Protein AF-A0A1I6JB39-F1 (afdb_monomer_lite)

Sequence (191 aa):
MTMNEQLARARSVVANLPPLAGRPRVSYDDLVAVLCEPSAMFGAPSAVRATARPDRPSLDGDWLAEILNQIVAFRGIPCTTMMETVQMAAEMVRRRGLAICDGPAVDVWVLDEGTDDVQMRYILRLDAPHHVAADLDDALTWWLCELEMCRPGFTFSFSGAWTEEDLRRLRERAEELGQTTRGDTHADLPS

Radius of gyration: 20.53 Å; chains: 1; bounding box: 38×41×77 Å

Structure (mmCIF, N/CA/C/O backbone):
data_AF-A0A1I6JB39-F1
#
_entry.id   AF-A0A1I6JB39-F1
#
loop_
_atom_site.group_PDB
_atom_site.id
_atom_site.type_symbol
_atom_site.label_atom_id
_atom_site.label_alt_id
_atom_site.label_comp_id
_atom_site.label_asym_id
_atom_site.label_entity_id
_atom_site.label_seq_id
_atom_site.pdbx_PDB_ins_code
_atom_site.Cartn_x
_atom_site.Cartn_y
_atom_site.Cartn_z
_atom_site.occupancy
_atom_site.B_iso_or_equiv
_atom_site.auth_seq_id
_atom_site.auth_comp_id
_atom_site.auth_asym_id
_atom_site.auth_atom_id
_atom_site.pdbx_PDB_model_num
ATOM 1 N N . MET A 1 1 ? 8.374 -11.730 16.370 1.00 57.97 1 MET A N 1
ATOM 2 C CA . MET A 1 1 ? 7.688 -12.442 15.273 1.00 57.97 1 MET A CA 1
ATOM 3 C C . MET A 1 1 ? 8.683 -12.566 14.132 1.00 57.97 1 MET A C 1
ATOM 5 O O . MET A 1 1 ? 9.410 -11.610 13.887 1.00 57.97 1 MET A O 1
ATOM 9 N N . THR A 1 2 ? 8.827 -13.738 13.523 1.00 74.75 2 THR A N 1
ATOM 10 C CA . THR A 1 2 ? 9.743 -13.904 12.380 1.00 74.75 2 THR A CA 1
ATOM 11 C C . THR A 1 2 ? 9.088 -13.366 11.101 1.00 74.75 2 THR A C 1
ATOM 13 O O . THR A 1 2 ? 7.868 -13.414 10.974 1.00 74.75 2 THR A O 1
ATOM 16 N N . MET A 1 3 ? 9.874 -12.880 10.131 1.00 71.44 3 MET A N 1
ATOM 17 C CA . MET A 1 3 ? 9.368 -12.359 8.841 1.00 71.44 3 MET A CA 1
ATOM 18 C C . MET A 1 3 ? 8.410 -13.347 8.138 1.00 71.44 3 MET A C 1
ATOM 20 O O . MET A 1 3 ? 7.387 -12.968 7.576 1.00 71.44 3 MET A O 1
ATOM 24 N N . ASN A 1 4 ? 8.680 -14.652 8.255 1.00 80.44 4 ASN A N 1
ATOM 25 C CA . ASN A 1 4 ? 7.826 -15.699 7.687 1.00 80.44 4 ASN A CA 1
ATOM 26 C C . ASN A 1 4 ? 6.450 -15.810 8.369 1.00 80.44 4 ASN A C 1
ATOM 28 O O . ASN A 1 4 ? 5.468 -16.134 7.702 1.00 80.44 4 ASN A O 1
ATOM 32 N N . GLU A 1 5 ? 6.357 -15.546 9.675 1.00 84.75 5 GLU A N 1
ATOM 33 C CA . GLU A 1 5 ? 5.081 -15.549 10.405 1.00 84.75 5 GLU A CA 1
ATOM 34 C C . GLU A 1 5 ? 4.206 -14.363 9.990 1.00 84.75 5 GLU A C 1
ATOM 36 O O . GLU A 1 5 ? 2.997 -14.518 9.811 1.00 84.75 5 GLU A O 1
ATOM 41 N N . GLN A 1 6 ? 4.819 -13.197 9.780 1.00 84.62 6 GLN A N 1
ATOM 42 C CA . GLN A 1 6 ? 4.116 -11.982 9.381 1.00 84.62 6 GLN A CA 1
ATOM 43 C C . GLN A 1 6 ? 3.536 -12.103 7.968 1.00 84.62 6 GLN A C 1
ATOM 45 O O . GLN A 1 6 ? 2.348 -11.847 7.766 1.00 84.62 6 GLN A O 1
ATOM 50 N N . LEU A 1 7 ? 4.324 -12.609 7.013 1.00 86.88 7 LEU A N 1
ATOM 51 C CA . LEU A 1 7 ? 3.849 -12.868 5.654 1.00 86.88 7 LEU A CA 1
ATOM 52 C C . LEU A 1 7 ? 2.740 -13.930 5.621 1.00 86.88 7 LEU A C 1
ATOM 54 O O . LEU A 1 7 ? 1.755 -13.783 4.893 1.00 86.88 7 LEU A O 1
ATOM 58 N N . ALA A 1 8 ? 2.869 -15.003 6.408 1.00 88.69 8 ALA A N 1
ATOM 59 C CA . ALA A 1 8 ? 1.831 -16.028 6.511 1.00 88.69 8 ALA A CA 1
ATOM 60 C C . ALA A 1 8 ? 0.520 -15.451 7.067 1.00 88.69 8 ALA A C 1
ATOM 62 O O . ALA A 1 8 ? -0.556 -15.735 6.531 1.00 88.69 8 ALA A O 1
ATOM 63 N N . ARG A 1 9 ? 0.607 -14.591 8.090 1.00 88.06 9 ARG A N 1
ATOM 64 C CA . ARG A 1 9 ? -0.544 -13.870 8.642 1.00 88.06 9 ARG A CA 1
ATOM 65 C C . ARG A 1 9 ? -1.189 -12.971 7.591 1.00 88.06 9 ARG A C 1
ATOM 67 O O . ARG A 1 9 ? -2.388 -13.096 7.363 1.00 88.06 9 ARG A O 1
ATOM 74 N N . ALA A 1 10 ? -0.410 -12.133 6.909 1.00 88.12 10 ALA A N 1
ATOM 75 C CA . ALA A 1 10 ? -0.917 -11.229 5.878 1.00 88.12 10 ALA A CA 1
ATOM 76 C C . ALA A 1 10 ? -1.625 -11.989 4.744 1.00 88.12 10 ALA A C 1
ATOM 78 O O . ALA A 1 10 ? -2.733 -11.631 4.348 1.00 88.12 10 ALA A O 1
ATOM 79 N N . ARG A 1 11 ? -1.046 -13.101 4.271 1.00 90.81 11 ARG A N 1
ATOM 80 C CA . ARG A 1 11 ? -1.680 -13.967 3.261 1.00 90.81 11 ARG A CA 1
ATOM 81 C C . ARG A 1 11 ? -2.991 -14.576 3.749 1.00 90.81 11 ARG A C 1
ATOM 83 O O . ARG A 1 11 ? -3.948 -14.628 2.982 1.00 90.81 11 ARG A O 1
ATOM 90 N N . SER A 1 12 ? -3.042 -15.015 5.007 1.00 89.75 12 SER A N 1
ATOM 91 C CA . SER A 1 12 ? -4.272 -15.526 5.620 1.00 89.75 12 SER A CA 1
ATOM 92 C C . SER A 1 12 ? -5.361 -14.452 5.665 1.00 89.75 12 SER A C 1
ATOM 94 O O . SER A 1 12 ? -6.497 -14.719 5.283 1.00 89.75 12 SER A O 1
ATOM 96 N N . VAL A 1 13 ? -5.015 -13.221 6.055 1.00 86.56 13 VAL A N 1
ATOM 97 C CA . VAL A 1 13 ? -5.947 -12.083 6.037 1.00 86.56 13 VAL A CA 1
ATOM 98 C C . VAL A 1 13 ? -6.482 -11.867 4.625 1.00 86.56 13 VAL A C 1
ATOM 100 O O . VAL A 1 13 ? -7.692 -11.922 4.428 1.00 86.56 13 VAL A O 1
ATOM 103 N N . VAL A 1 14 ? -5.595 -11.703 3.637 1.00 85.81 14 VAL A N 1
ATOM 104 C CA . VAL A 1 14 ? -5.976 -11.422 2.242 1.00 85.81 14 VAL A CA 1
ATOM 105 C C . VAL A 1 14 ? -6.872 -12.513 1.658 1.00 85.81 14 VAL A C 1
ATOM 107 O O . VAL A 1 14 ? -7.859 -12.196 1.000 1.00 85.81 14 VAL A O 1
ATOM 110 N N . ALA A 1 15 ? -6.584 -13.787 1.936 1.00 86.00 15 ALA A N 1
ATOM 111 C CA . ALA A 1 15 ? -7.394 -14.911 1.467 1.00 86.00 15 ALA A CA 1
ATOM 112 C C . ALA A 1 15 ? -8.832 -14.909 2.020 1.00 86.00 15 ALA A C 1
ATOM 114 O O . ALA A 1 15 ? -9.723 -15.484 1.399 1.00 86.00 15 ALA A O 1
ATOM 115 N N . ASN A 1 16 ? -9.058 -14.267 3.170 1.00 83.81 16 ASN A N 1
ATOM 116 C CA . ASN A 1 16 ? -10.364 -14.171 3.821 1.00 83.81 16 ASN A CA 1
ATOM 117 C C . ASN A 1 16 ? -11.089 -12.844 3.545 1.00 83.81 16 ASN A C 1
ATOM 119 O O . ASN A 1 16 ? -12.209 -12.650 4.027 1.00 83.81 16 ASN A O 1
ATOM 123 N N . LEU A 1 17 ? -10.481 -11.919 2.795 1.00 82.38 17 LEU A N 1
ATOM 124 C CA . LEU A 1 17 ? -11.134 -10.658 2.470 1.00 82.38 17 LEU A CA 1
ATOM 125 C C . LEU A 1 17 ? -12.251 -10.880 1.438 1.00 82.38 17 LEU A C 1
ATOM 127 O O . LEU A 1 17 ? -12.038 -11.561 0.431 1.00 82.38 17 LEU A O 1
ATOM 131 N N . PRO A 1 18 ? -13.441 -10.286 1.638 1.00 76.12 18 PRO A N 1
ATOM 132 C CA . PRO A 1 18 ? -14.470 -10.292 0.615 1.00 76.12 18 PRO A CA 1
ATOM 133 C C . PRO A 1 18 ? -13.974 -9.564 -0.649 1.00 76.12 18 PRO A C 1
ATOM 135 O O . PRO A 1 18 ? -13.135 -8.658 -0.558 1.00 76.12 18 PRO A O 1
ATOM 138 N N . PRO A 1 19 ? -14.530 -9.896 -1.831 1.00 71.81 19 PRO A N 1
ATOM 139 C CA . PRO A 1 19 ? -14.439 -9.015 -2.990 1.00 71.81 19 PRO A CA 1
ATOM 140 C C . PRO A 1 19 ? -14.928 -7.612 -2.601 1.00 71.81 19 PRO A C 1
ATOM 142 O O . PRO A 1 19 ? -15.764 -7.501 -1.705 1.00 71.81 19 PRO A O 1
ATOM 145 N N . LEU A 1 20 ? -14.476 -6.567 -3.306 1.00 67.62 20 LEU A N 1
ATOM 146 C CA . LEU A 1 20 ? -14.728 -5.130 -3.042 1.00 67.62 20 LEU A CA 1
ATOM 147 C C . LEU A 1 20 ? -16.202 -4.710 -2.777 1.00 67.62 20 LEU A C 1
ATOM 149 O O . LEU A 1 20 ? -16.466 -3.553 -2.482 1.00 67.62 20 LEU A O 1
ATOM 153 N N . ALA A 1 21 ? -17.174 -5.619 -2.882 1.00 53.44 21 ALA A N 1
ATOM 154 C CA . ALA A 1 21 ? -18.594 -5.409 -2.617 1.00 53.44 21 ALA A CA 1
ATOM 155 C C . ALA A 1 21 ? -19.024 -5.586 -1.139 1.00 53.44 21 ALA A C 1
ATOM 157 O O . ALA A 1 21 ? -20.205 -5.411 -0.837 1.00 53.44 21 ALA A O 1
ATOM 158 N N . GLY A 1 22 ? -18.128 -5.943 -0.210 1.00 58.62 22 GLY A N 1
ATOM 159 C CA . GLY A 1 22 ? -18.466 -6.109 1.211 1.00 58.62 22 GLY A CA 1
ATOM 160 C C . GLY A 1 22 ? -17.481 -5.414 2.143 1.00 58.62 22 GLY A C 1
ATOM 161 O O . GLY A 1 22 ? -16.282 -5.472 1.901 1.00 58.62 22 GLY A O 1
ATOM 162 N N . ARG A 1 23 ? -17.979 -4.812 3.237 1.00 63.06 23 ARG A N 1
ATOM 163 C CA . ARG A 1 23 ? -17.123 -4.226 4.282 1.00 63.06 23 ARG A CA 1
ATOM 164 C C . ARG A 1 23 ? -16.307 -5.338 4.942 1.00 63.06 23 ARG A C 1
ATOM 166 O O . ARG A 1 23 ? -16.901 -6.176 5.634 1.00 63.06 23 ARG A O 1
ATOM 173 N N . PRO A 1 24 ? -14.985 -5.396 4.742 1.00 64.94 24 PRO A N 1
ATOM 174 C CA . PRO A 1 24 ? -14.183 -6.459 5.306 1.00 64.94 24 PRO A CA 1
ATOM 175 C C . PRO A 1 24 ? -14.163 -6.287 6.831 1.00 64.94 24 PRO A C 1
ATOM 177 O O . PRO A 1 24 ? -13.972 -5.186 7.341 1.00 64.94 24 PRO A O 1
ATOM 180 N N . ARG A 1 25 ? -14.393 -7.363 7.593 1.00 78.06 25 ARG A N 1
ATOM 181 C CA . ARG A 1 25 ? -14.200 -7.334 9.051 1.00 78.06 25 ARG A CA 1
ATOM 182 C C . ARG A 1 25 ? -12.717 -7.523 9.328 1.00 78.06 25 ARG A C 1
ATOM 184 O O . ARG A 1 25 ? -12.251 -8.650 9.428 1.00 78.06 25 ARG A O 1
ATOM 191 N N . VAL A 1 26 ? -11.996 -6.413 9.391 1.00 84.19 26 VAL A N 1
ATOM 192 C CA . VAL A 1 26 ? -10.537 -6.393 9.527 1.00 84.19 26 VAL A CA 1
ATOM 193 C C . VAL A 1 26 ? -10.201 -5.904 10.919 1.00 84.19 26 VAL A C 1
ATOM 195 O O . VAL A 1 26 ? -10.636 -4.816 11.308 1.00 84.19 26 VAL A O 1
ATOM 198 N N . SER A 1 27 ? -9.469 -6.717 11.677 1.00 88.69 27 SER A N 1
ATOM 199 C CA . SER A 1 27 ? -8.928 -6.260 12.950 1.00 88.69 27 SER A CA 1
ATOM 200 C C . SER A 1 27 ? -7.751 -5.317 12.721 1.00 88.69 27 SER A C 1
ATOM 202 O O . SER A 1 27 ? -7.177 -5.235 11.635 1.00 88.69 27 SER A O 1
ATOM 204 N N . TYR A 1 28 ? -7.386 -4.596 13.767 1.00 88.00 28 TYR A N 1
ATOM 205 C CA . TYR A 1 28 ? -6.264 -3.677 13.733 1.00 88.00 28 TYR A CA 1
ATOM 206 C C . TYR A 1 28 ? -4.955 -4.361 13.306 1.00 88.00 28 TYR A C 1
ATOM 208 O O . TYR A 1 28 ? -4.292 -3.943 12.356 1.00 88.00 28 TYR A O 1
ATOM 216 N N . ASP A 1 29 ? -4.642 -5.484 13.944 1.00 89.06 29 ASP A N 1
ATOM 217 C CA . ASP A 1 29 ? -3.449 -6.258 13.635 1.00 89.06 29 ASP A CA 1
ATOM 218 C C . ASP A 1 29 ? -3.445 -6.825 12.208 1.00 89.06 29 ASP A C 1
ATOM 220 O O . ASP A 1 29 ? -2.380 -7.032 11.627 1.00 89.06 29 ASP A O 1
ATOM 224 N N . ASP A 1 30 ? -4.622 -7.118 11.646 1.00 91.62 30 ASP A N 1
ATOM 225 C CA . ASP A 1 30 ? -4.734 -7.625 10.277 1.00 91.62 30 ASP A CA 1
ATOM 226 C C . ASP A 1 30 ? -4.334 -6.546 9.268 1.00 91.62 30 ASP A C 1
ATOM 228 O O . ASP A 1 30 ? -3.638 -6.836 8.293 1.00 91.62 30 ASP A O 1
ATOM 232 N N . LEU A 1 31 ? -4.725 -5.292 9.523 1.00 93.88 31 LEU A N 1
ATOM 233 C CA . LEU A 1 31 ? -4.305 -4.149 8.716 1.00 93.88 31 LEU A CA 1
ATOM 234 C C . LEU A 1 31 ? -2.791 -3.933 8.811 1.00 93.88 31 LEU A C 1
ATOM 236 O O . LEU A 1 31 ? -2.136 -3.819 7.777 1.00 93.88 31 LEU A O 1
ATOM 240 N N . VAL A 1 32 ? -2.225 -3.944 10.023 1.00 94.56 32 VAL A N 1
ATOM 241 C CA . VAL A 1 32 ? -0.771 -3.816 10.235 1.00 94.56 32 VAL A CA 1
ATOM 242 C C . VAL A 1 32 ? -0.015 -4.927 9.507 1.00 94.56 32 VAL A C 1
ATOM 244 O O . VAL A 1 32 ? 0.939 -4.649 8.782 1.00 94.56 32 VAL A O 1
ATOM 247 N N . ALA A 1 33 ? -0.466 -6.180 9.626 1.00 93.31 33 ALA A N 1
ATOM 248 C CA . ALA A 1 33 ? 0.169 -7.313 8.959 1.00 93.31 33 ALA A CA 1
ATOM 249 C C . ALA A 1 33 ? 0.214 -7.132 7.435 1.00 93.31 33 ALA A C 1
ATOM 251 O O . ALA A 1 33 ? 1.262 -7.339 6.827 1.00 93.31 33 ALA A O 1
ATOM 252 N N . VAL A 1 34 ? -0.893 -6.707 6.820 1.00 94.25 34 VAL A N 1
ATOM 253 C CA . VAL A 1 34 ? -0.965 -6.465 5.369 1.00 94.25 34 VAL A CA 1
ATOM 254 C C . VAL A 1 34 ? -0.085 -5.292 4.937 1.00 94.25 34 VAL A C 1
ATOM 256 O O . VAL A 1 34 ? 0.574 -5.379 3.904 1.00 94.25 34 VAL A O 1
ATOM 259 N N . LEU A 1 35 ? -0.051 -4.203 5.707 1.00 94.50 35 LEU A N 1
ATOM 260 C CA . LEU A 1 35 ? 0.744 -3.019 5.371 1.00 94.50 35 LEU A CA 1
ATOM 261 C C . LEU A 1 35 ? 2.252 -3.251 5.532 1.00 94.50 35 LEU A C 1
ATOM 263 O O . LEU A 1 35 ? 3.037 -2.684 4.772 1.00 94.50 35 LEU A O 1
ATOM 267 N N . CYS A 1 36 ? 2.671 -4.089 6.477 1.00 93.31 36 CYS A N 1
ATOM 268 C CA . CYS A 1 36 ? 4.068 -4.499 6.595 1.00 93.31 36 CYS A CA 1
ATOM 269 C C . CYS A 1 36 ? 4.485 -5.515 5.522 1.00 93.31 36 CYS A C 1
ATOM 271 O O . CYS A 1 36 ? 5.645 -5.528 5.123 1.00 93.31 36 CYS A O 1
ATOM 273 N N . GLU A 1 37 ? 3.552 -6.339 5.035 1.00 93.69 37 GLU A N 1
ATOM 274 C CA . GLU A 1 37 ? 3.806 -7.396 4.048 1.00 93.69 37 GLU A CA 1
ATOM 275 C C . GLU A 1 37 ? 2.962 -7.192 2.778 1.00 93.69 37 GLU A C 1
ATOM 277 O O . GLU A 1 37 ? 2.091 -8.010 2.450 1.00 93.69 37 GLU A O 1
ATOM 282 N N . PRO A 1 38 ? 3.216 -6.115 2.008 1.00 93.94 38 PRO A N 1
ATOM 283 C CA . PRO A 1 38 ? 2.390 -5.738 0.860 1.00 93.94 38 PRO A CA 1
ATOM 284 C C . PRO A 1 38 ? 2.336 -6.827 -0.219 1.00 93.94 38 PRO A C 1
ATOM 286 O O . PRO A 1 38 ? 1.343 -6.935 -0.938 1.00 93.94 38 PRO A O 1
ATOM 289 N N . SER A 1 39 ? 3.352 -7.691 -0.317 1.00 94.75 39 SER A N 1
ATOM 290 C CA . SER A 1 39 ? 3.364 -8.794 -1.289 1.00 94.75 39 SER A CA 1
ATOM 291 C C . SER A 1 39 ? 2.187 -9.767 -1.126 1.00 94.75 39 SER A C 1
ATOM 293 O O . SER A 1 39 ? 1.767 -10.406 -2.092 1.00 94.75 39 SER A O 1
ATOM 295 N N . ALA A 1 40 ? 1.601 -9.860 0.074 1.00 94.19 40 ALA A N 1
ATOM 296 C CA . ALA A 1 40 ? 0.408 -10.665 0.308 1.00 94.19 40 ALA A CA 1
ATOM 297 C C . ALA A 1 40 ? -0.815 -10.144 -0.465 1.00 94.19 40 ALA A C 1
ATOM 299 O O . ALA A 1 40 ? -1.632 -10.945 -0.912 1.00 94.19 40 ALA A O 1
ATOM 300 N N . MET A 1 41 ? -0.931 -8.823 -0.634 1.00 94.75 41 MET A N 1
ATOM 301 C CA . MET A 1 41 ? -2.068 -8.163 -1.284 1.00 94.75 41 MET A CA 1
ATOM 302 C C . MET A 1 41 ? -1.786 -7.831 -2.758 1.00 94.75 41 MET A C 1
ATOM 304 O O . MET A 1 41 ? -2.644 -8.025 -3.624 1.00 94.75 41 MET A O 1
ATOM 308 N N . PHE A 1 42 ? -0.581 -7.336 -3.045 1.00 95.81 42 PHE A N 1
ATOM 309 C CA . PHE A 1 42 ? -0.186 -6.821 -4.359 1.00 95.81 42 PHE A CA 1
ATOM 310 C C . PHE A 1 42 ? 0.502 -7.871 -5.246 1.00 95.81 42 PHE A C 1
ATOM 312 O O . PHE A 1 42 ? 0.723 -7.621 -6.427 1.00 95.81 42 PHE A O 1
ATOM 319 N N . GLY A 1 43 ? 0.789 -9.060 -4.709 1.00 94.75 43 GLY A N 1
ATOM 320 C CA . GLY A 1 43 ? 1.440 -10.149 -5.432 1.00 94.75 43 GLY A CA 1
ATOM 321 C C . GLY A 1 43 ? 2.956 -10.190 -5.239 1.00 94.75 43 GLY A C 1
ATOM 322 O O . GLY A 1 43 ? 3.536 -9.444 -4.450 1.00 94.75 43 GLY A O 1
ATOM 323 N N . ALA A 1 44 ? 3.602 -11.124 -5.941 1.00 93.94 44 ALA A N 1
ATOM 324 C CA . ALA A 1 44 ? 5.043 -11.317 -5.836 1.00 93.94 44 ALA A CA 1
ATOM 325 C C . ALA A 1 44 ? 5.809 -10.068 -6.322 1.00 93.94 44 ALA A C 1
ATOM 327 O O . ALA A 1 44 ? 5.428 -9.498 -7.349 1.00 93.94 44 ALA A O 1
ATOM 328 N N . PRO A 1 45 ? 6.889 -9.664 -5.628 1.00 93.19 45 PRO A N 1
ATOM 329 C CA . PRO A 1 45 ? 7.765 -8.606 -6.111 1.00 93.19 45 PRO A CA 1
ATOM 330 C C . PRO A 1 45 ? 8.396 -8.954 -7.461 1.00 93.19 45 PRO A C 1
ATOM 332 O O . PRO A 1 45 ? 8.640 -10.126 -7.764 1.00 93.19 45 PRO A O 1
ATOM 335 N N . SER A 1 46 ? 8.686 -7.933 -8.263 1.00 92.31 46 SER A N 1
ATOM 336 C CA . SER A 1 46 ? 9.465 -8.095 -9.487 1.00 92.31 46 SER A CA 1
ATOM 337 C C . SER A 1 46 ? 10.962 -8.230 -9.188 1.00 92.31 46 SER A C 1
ATOM 339 O O . SER A 1 46 ? 11.408 -8.078 -8.056 1.00 92.31 46 SER A O 1
ATOM 341 N N . ALA A 1 47 ? 11.771 -8.503 -10.215 1.00 87.62 47 ALA A N 1
ATOM 342 C CA . ALA A 1 47 ? 13.228 -8.542 -10.069 1.00 87.62 47 ALA A CA 1
ATOM 343 C C . ALA A 1 47 ? 13.865 -7.146 -9.912 1.00 87.62 47 ALA A C 1
ATOM 345 O O . ALA A 1 47 ? 15.058 -7.044 -9.614 1.00 87.62 47 ALA A O 1
ATOM 346 N N . VAL A 1 48 ? 13.104 -6.071 -10.143 1.00 82.88 48 VAL A N 1
ATOM 347 C CA . VAL A 1 48 ? 13.598 -4.699 -10.019 1.00 82.88 48 VAL A CA 1
ATOM 348 C C . VAL A 1 48 ? 13.678 -4.339 -8.544 1.00 82.88 48 VAL A C 1
ATOM 350 O O . VAL A 1 48 ? 12.675 -4.312 -7.832 1.00 82.88 48 VAL A O 1
ATOM 353 N N . ARG A 1 49 ? 14.895 -4.055 -8.076 1.00 81.50 49 ARG A N 1
ATOM 354 C CA . ARG A 1 49 ? 15.131 -3.647 -6.693 1.00 81.50 49 ARG A CA 1
ATOM 355 C C . ARG A 1 49 ? 14.847 -2.171 -6.503 1.00 81.50 49 ARG A C 1
ATOM 357 O O . ARG A 1 49 ? 15.457 -1.327 -7.157 1.00 81.50 49 ARG A O 1
ATOM 364 N N . ALA A 1 50 ? 13.997 -1.866 -5.532 1.00 77.31 50 ALA A N 1
ATOM 365 C CA . ALA A 1 50 ? 13.848 -0.512 -5.038 1.00 77.31 50 ALA A CA 1
ATOM 366 C C . ALA A 1 50 ? 15.156 -0.061 -4.374 1.00 77.31 50 ALA A C 1
ATOM 368 O O . ALA A 1 50 ? 15.724 -0.752 -3.524 1.00 77.31 50 ALA A O 1
ATOM 369 N N . THR A 1 51 ? 15.626 1.132 -4.727 1.00 69.44 51 THR A N 1
ATOM 370 C CA . THR A 1 51 ? 16.744 1.764 -4.026 1.00 69.44 51 THR A CA 1
ATOM 371 C C . THR A 1 51 ? 16.278 2.210 -2.645 1.00 69.44 51 THR A C 1
ATOM 373 O O . THR A 1 51 ? 15.450 3.115 -2.506 1.00 69.44 51 THR A O 1
ATOM 376 N N . ALA A 1 52 ? 16.780 1.556 -1.597 1.00 62.97 52 ALA A N 1
ATOM 377 C CA . ALA A 1 52 ? 16.522 1.984 -0.228 1.00 62.97 52 ALA A CA 1
ATOM 378 C C . ALA A 1 52 ? 16.945 3.450 -0.065 1.00 62.97 52 ALA A C 1
ATOM 380 O O . ALA A 1 52 ? 18.029 3.841 -0.504 1.00 62.97 52 ALA A O 1
ATOM 381 N N . ARG A 1 53 ? 16.099 4.269 0.568 1.00 64.94 53 ARG A N 1
ATOM 382 C CA . ARG A 1 53 ? 16.564 5.570 1.053 1.00 64.94 53 ARG A CA 1
ATOM 383 C C . ARG A 1 53 ? 17.446 5.291 2.276 1.00 64.94 53 ARG A C 1
ATOM 385 O O . ARG A 1 53 ? 16.954 4.641 3.194 1.00 64.94 53 ARG A O 1
ATOM 392 N N . PRO A 1 54 ? 18.716 5.732 2.291 1.00 54.94 54 PRO A N 1
ATOM 393 C CA . PRO A 1 54 ? 19.688 5.342 3.318 1.00 54.94 54 PRO A CA 1
ATOM 394 C C . PRO A 1 54 ? 19.259 5.721 4.743 1.00 54.94 54 PRO A C 1
ATOM 396 O O . PRO A 1 54 ? 19.660 5.058 5.692 1.00 54.94 54 PRO A O 1
ATOM 399 N N . ASP A 1 55 ? 18.389 6.723 4.882 1.00 60.12 55 ASP A N 1
ATOM 400 C CA . ASP A 1 55 ? 17.955 7.257 6.176 1.00 60.12 55 ASP A CA 1
ATOM 401 C C . ASP A 1 55 ? 16.642 6.654 6.691 1.00 60.12 55 ASP A C 1
ATOM 403 O O . ASP A 1 55 ? 16.050 7.179 7.635 1.00 60.12 55 ASP A O 1
ATOM 407 N N . ARG A 1 56 ? 16.126 5.596 6.052 1.00 61.91 56 ARG A N 1
ATOM 408 C CA . ARG A 1 56 ? 14.827 5.028 6.424 1.00 61.91 56 ARG A CA 1
ATOM 409 C C . ARG A 1 56 ? 14.945 3.582 6.887 1.00 61.91 56 ARG A C 1
ATO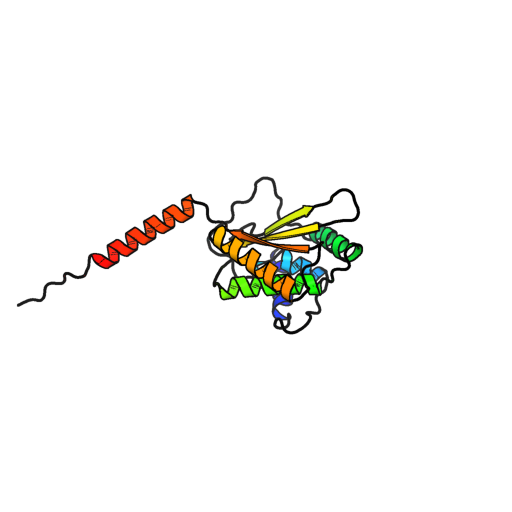M 411 O O . ARG A 1 56 ? 15.276 2.720 6.072 1.00 61.91 56 ARG A O 1
ATOM 418 N N . PRO A 1 57 ? 14.669 3.304 8.175 1.00 58.66 57 PRO A N 1
ATOM 419 C CA . PRO A 1 57 ? 14.616 1.938 8.665 1.00 58.66 57 PRO A CA 1
ATOM 420 C C . PRO A 1 57 ? 13.478 1.170 7.983 1.00 58.66 57 PRO A C 1
ATOM 422 O O . PRO A 1 57 ? 12.525 1.756 7.465 1.00 58.66 57 PRO A O 1
ATOM 425 N N . SER A 1 58 ? 13.590 -0.159 7.990 1.00 70.62 58 SER A N 1
ATOM 426 C CA . SER A 1 58 ? 12.485 -1.049 7.633 1.00 70.62 58 SER A CA 1
ATOM 427 C C . SER A 1 58 ? 11.232 -0.675 8.423 1.00 70.62 58 SER A C 1
ATOM 429 O O . SER A 1 58 ? 11.337 -0.337 9.601 1.00 70.62 58 SER A O 1
ATOM 431 N N . LEU A 1 59 ? 10.066 -0.758 7.780 1.00 81.88 59 LEU A N 1
ATOM 432 C CA . LEU A 1 59 ? 8.782 -0.464 8.406 1.00 81.88 59 LEU A CA 1
ATOM 433 C C . LEU A 1 59 ? 8.584 -1.338 9.652 1.00 81.88 59 LEU A C 1
ATOM 435 O O . LEU A 1 59 ? 8.418 -2.551 9.543 1.00 81.88 59 LEU A O 1
ATOM 439 N N . ASP A 1 60 ? 8.624 -0.708 10.823 1.00 88.06 60 ASP A N 1
ATOM 440 C CA . ASP A 1 60 ? 8.382 -1.368 12.100 1.00 88.06 60 ASP A CA 1
ATOM 441 C C . ASP A 1 60 ? 6.873 -1.519 12.325 1.00 88.06 60 ASP A C 1
ATOM 443 O O . ASP A 1 60 ? 6.114 -0.549 12.244 1.00 88.06 60 ASP A O 1
ATOM 447 N N . GLY A 1 61 ? 6.447 -2.757 12.575 1.00 88.62 61 GLY A N 1
ATOM 448 C CA . GLY A 1 61 ? 5.049 -3.096 12.798 1.00 88.62 61 GLY A CA 1
ATOM 449 C C . GLY A 1 61 ? 4.495 -2.484 14.080 1.00 88.62 61 GLY A C 1
ATOM 450 O O . GLY A 1 61 ? 3.351 -2.040 14.063 1.00 88.62 61 GLY A O 1
ATOM 451 N N . ASP A 1 62 ? 5.296 -2.401 15.147 1.00 90.19 62 ASP A N 1
ATOM 452 C CA . ASP A 1 62 ? 4.849 -1.843 16.430 1.00 90.19 62 ASP A CA 1
ATOM 453 C C . ASP A 1 62 ? 4.664 -0.323 16.321 1.00 90.19 62 ASP A C 1
ATOM 455 O O . ASP A 1 62 ? 3.641 0.217 16.738 1.00 90.19 62 ASP A O 1
ATOM 459 N N . TRP A 1 63 ? 5.600 0.364 15.662 1.00 90.50 63 TRP A N 1
ATOM 460 C CA . TRP A 1 63 ? 5.458 1.786 15.344 1.00 90.50 63 TRP A CA 1
ATOM 461 C C . TRP A 1 63 ? 4.260 2.061 14.423 1.00 90.50 63 TRP A C 1
ATOM 463 O O . TRP A 1 63 ? 3.466 2.965 14.684 1.00 90.50 63 TRP A O 1
ATOM 473 N N . LEU A 1 64 ? 4.066 1.266 13.365 1.00 91.62 64 LEU A N 1
ATOM 474 C CA . LEU A 1 64 ? 2.899 1.409 12.489 1.00 91.62 64 LEU A CA 1
ATOM 475 C C . LEU A 1 64 ? 1.585 1.185 13.260 1.00 91.62 64 LEU A C 1
ATOM 477 O O . LEU A 1 64 ? 0.610 1.908 13.039 1.00 91.62 64 LEU A O 1
ATOM 481 N N . ALA A 1 65 ? 1.589 0.217 14.179 1.00 91.69 65 ALA A N 1
ATOM 482 C CA . ALA A 1 65 ? 0.511 -0.077 15.117 1.00 91.69 65 ALA A CA 1
ATOM 483 C C . ALA A 1 65 ? 0.291 1.022 16.183 1.00 91.69 65 ALA A C 1
ATOM 485 O O . ALA A 1 65 ? -0.715 1.044 16.889 1.00 91.69 65 ALA A O 1
ATOM 486 N N . GLU A 1 66 ? 1.211 1.961 16.336 1.00 90.81 66 GLU A N 1
ATOM 487 C CA . GLU A 1 66 ? 0.978 3.142 17.156 1.00 90.81 66 GLU A CA 1
ATOM 488 C C . GLU A 1 66 ? 0.300 4.231 16.317 1.00 90.81 66 GLU A C 1
ATOM 490 O O . GLU A 1 66 ? -0.770 4.733 16.673 1.00 90.81 66 GLU A O 1
ATOM 495 N N . ILE A 1 67 ? 0.862 4.525 15.142 1.00 90.25 67 ILE A N 1
ATOM 496 C CA . ILE A 1 67 ? 0.379 5.575 14.235 1.00 90.25 67 ILE A CA 1
ATOM 497 C C . ILE A 1 67 ? -1.055 5.318 13.774 1.00 90.25 67 ILE A C 1
ATOM 499 O O . ILE A 1 67 ? -1.913 6.200 13.845 1.00 90.25 67 ILE A O 1
ATOM 503 N N . LEU A 1 68 ? -1.358 4.097 13.334 1.00 91.75 68 LEU A N 1
ATOM 504 C CA . LEU A 1 68 ? -2.708 3.747 12.899 1.00 91.75 68 LEU A CA 1
ATOM 505 C C . LEU A 1 68 ? -3.712 3.844 14.061 1.00 91.75 68 LEU A C 1
ATOM 507 O O . LEU A 1 68 ? -4.875 4.165 13.835 1.00 91.75 68 LEU A O 1
ATOM 511 N N . ASN A 1 69 ? -3.289 3.592 15.306 1.00 90.12 69 ASN A N 1
ATOM 512 C CA . ASN A 1 69 ? -4.168 3.662 16.474 1.00 90.12 69 ASN A CA 1
ATOM 513 C C . ASN A 1 69 ? -4.488 5.124 16.802 1.00 90.12 69 ASN A C 1
ATOM 515 O O . ASN A 1 69 ? -5.643 5.453 17.067 1.00 90.12 69 ASN A O 1
ATOM 519 N N . GLN A 1 70 ? -3.497 6.011 16.685 1.00 89.44 70 GLN A N 1
ATOM 520 C CA . GLN A 1 70 ? -3.703 7.456 16.779 1.00 89.44 70 GLN A CA 1
ATOM 521 C C . GLN A 1 70 ? -4.682 7.941 15.696 1.00 89.44 70 GLN A C 1
ATOM 523 O O . GLN A 1 70 ? -5.654 8.621 16.014 1.00 89.44 70 GLN A O 1
ATOM 528 N N . ILE A 1 71 ? -4.522 7.518 14.437 1.00 90.62 71 ILE A N 1
ATOM 529 C CA . ILE A 1 71 ? -5.452 7.886 13.352 1.00 90.62 71 ILE A CA 1
ATOM 530 C C . ILE A 1 71 ? -6.881 7.417 13.651 1.00 90.62 71 ILE A C 1
ATOM 532 O O . ILE A 1 71 ? -7.826 8.195 13.506 1.00 90.62 71 ILE A O 1
ATOM 536 N N . VAL A 1 72 ? -7.066 6.170 14.096 1.00 90.62 72 VAL A N 1
ATOM 537 C CA . VAL A 1 72 ? -8.392 5.653 14.475 1.00 90.62 72 VAL A CA 1
ATOM 538 C C . VAL A 1 72 ? -8.984 6.478 15.622 1.00 90.62 72 VAL A C 1
ATOM 540 O O . VAL A 1 72 ? -10.148 6.867 15.549 1.00 90.62 72 VAL A O 1
ATOM 543 N N . ALA A 1 73 ? -8.195 6.771 16.659 1.00 89.31 73 ALA A N 1
ATOM 544 C CA . ALA A 1 73 ? -8.654 7.486 17.846 1.00 89.31 73 ALA A CA 1
ATOM 545 C C . ALA A 1 73 ? -9.014 8.956 17.564 1.00 89.31 73 ALA A C 1
ATOM 547 O O . ALA A 1 73 ? -10.059 9.421 18.018 1.00 89.31 73 ALA A O 1
ATOM 548 N N . PHE A 1 74 ? -8.187 9.677 16.801 1.00 88.56 74 PHE A N 1
ATOM 549 C CA . PHE A 1 74 ? -8.357 11.115 16.556 1.00 88.56 74 PHE A CA 1
ATOM 550 C C . PHE A 1 74 ? -9.238 11.429 15.345 1.00 88.56 74 PHE A C 1
ATOM 552 O O . PHE A 1 74 ? -9.971 12.417 15.350 1.00 88.56 74 PHE A O 1
ATOM 559 N N . ARG A 1 75 ? -9.184 10.604 14.293 1.00 88.12 75 ARG A N 1
ATOM 560 C CA . ARG A 1 75 ? -9.916 10.843 13.036 1.00 88.12 75 ARG A CA 1
ATOM 561 C C . ARG A 1 75 ? -11.141 9.953 12.863 1.00 88.12 75 ARG A C 1
ATOM 563 O O . ARG A 1 75 ? -11.927 10.179 11.946 1.00 88.12 75 ARG A O 1
ATOM 570 N N . GLY A 1 76 ? -11.316 8.945 13.720 1.00 90.00 76 GLY A N 1
ATOM 571 C CA . GLY A 1 76 ? -12.448 8.023 13.652 1.00 90.00 76 GLY A CA 1
ATOM 572 C C . GLY A 1 76 ? -12.474 7.179 12.376 1.00 90.00 76 GLY A C 1
ATOM 573 O O . GLY A 1 76 ? -13.535 6.672 12.018 1.00 90.00 76 GLY A O 1
ATOM 574 N N . ILE A 1 77 ? -11.344 7.049 11.668 1.00 91.25 77 ILE A N 1
ATOM 575 C CA . ILE A 1 77 ? -11.252 6.264 10.432 1.00 91.25 77 ILE A CA 1
ATOM 576 C C . ILE A 1 77 ? -11.168 4.786 10.817 1.00 91.25 77 ILE A C 1
ATOM 578 O O . ILE A 1 77 ? -10.182 4.380 11.430 1.00 91.25 77 ILE A O 1
ATOM 582 N N . PRO A 1 78 ? -12.156 3.947 10.471 1.00 91.56 78 PRO A N 1
ATOM 583 C CA . PRO A 1 78 ? -12.103 2.533 10.814 1.00 91.56 78 PRO A CA 1
ATOM 584 C C . PRO A 1 78 ? -11.009 1.800 10.025 1.00 91.56 78 PRO A C 1
ATOM 586 O O . PRO A 1 78 ? -10.766 2.098 8.854 1.00 91.56 78 PRO A O 1
ATOM 589 N N . CYS A 1 79 ? -10.425 0.754 10.620 1.00 91.56 79 CYS A N 1
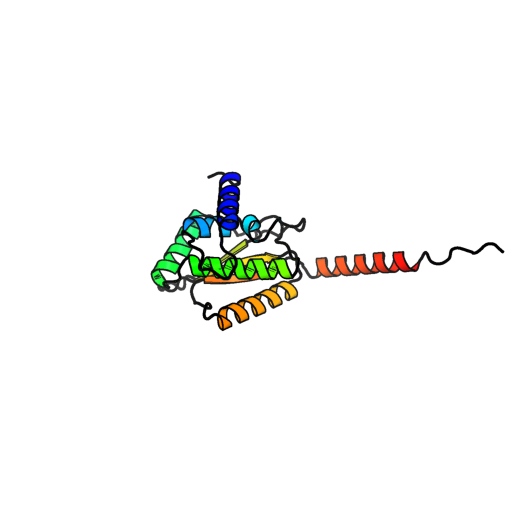ATOM 590 C CA . CYS A 1 79 ? -9.470 -0.130 9.931 1.00 91.56 79 CYS A CA 1
ATOM 591 C C . CYS A 1 79 ? -10.053 -0.738 8.649 1.00 91.56 79 CYS A C 1
ATOM 593 O O . CYS A 1 79 ? -9.331 -0.968 7.684 1.00 91.56 79 CYS A O 1
ATOM 595 N N . THR A 1 80 ? -11.368 -0.960 8.623 1.00 91.12 80 THR A N 1
ATOM 596 C CA . THR A 1 80 ? -12.075 -1.483 7.452 1.00 91.12 80 THR A CA 1
ATOM 597 C C . THR A 1 80 ? -11.987 -0.524 6.269 1.00 91.12 80 THR A C 1
ATOM 599 O O . THR A 1 80 ? -11.696 -0.968 5.170 1.00 91.12 80 THR A O 1
ATOM 602 N N . THR A 1 81 ? -12.142 0.785 6.493 1.00 91.94 81 THR A N 1
ATOM 603 C CA . THR A 1 81 ? -12.023 1.808 5.441 1.00 91.94 81 THR A CA 1
ATOM 604 C C . THR A 1 81 ? -10.590 1.898 4.923 1.00 91.94 81 THR A C 1
ATOM 606 O O . THR A 1 81 ? -10.375 1.964 3.718 1.00 91.94 81 THR A O 1
ATOM 609 N N . MET A 1 82 ? -9.595 1.831 5.813 1.00 94.12 82 MET A N 1
ATOM 610 C CA . MET A 1 82 ? -8.189 1.802 5.394 1.00 94.12 82 MET A CA 1
ATOM 611 C C . MET A 1 82 ? -7.868 0.544 4.579 1.00 94.12 82 MET A C 1
ATOM 613 O O . MET A 1 82 ? -7.219 0.644 3.541 1.00 94.12 82 MET A O 1
ATOM 617 N N . MET A 1 83 ? -8.368 -0.628 4.990 1.00 94.44 83 MET A N 1
ATOM 618 C CA . MET A 1 83 ? -8.202 -1.857 4.211 1.00 94.44 83 MET A CA 1
ATOM 619 C C . MET A 1 83 ? -8.910 -1.776 2.856 1.00 94.44 83 MET A C 1
ATOM 621 O O . MET A 1 83 ? -8.324 -2.180 1.859 1.00 94.44 83 MET A O 1
ATOM 625 N N . GLU A 1 84 ? -10.132 -1.242 2.790 1.00 93.12 84 GLU A N 1
ATOM 626 C CA . GLU A 1 84 ? -10.857 -1.061 1.524 1.00 93.12 84 GLU A CA 1
ATOM 627 C C . GLU A 1 84 ? -10.040 -0.200 0.544 1.00 93.12 84 GLU A C 1
ATOM 629 O O . GLU A 1 84 ? -9.874 -0.586 -0.614 1.00 93.12 84 GLU A O 1
ATOM 634 N N . THR A 1 85 ? -9.421 0.891 1.015 1.00 94.62 85 THR A N 1
ATOM 635 C CA . THR A 1 85 ? -8.487 1.701 0.213 1.00 94.62 85 THR A CA 1
ATOM 636 C C . THR A 1 85 ? -7.309 0.873 -0.312 1.00 94.62 85 THR A C 1
ATOM 638 O O . THR A 1 85 ? -6.975 0.947 -1.496 1.00 94.62 85 THR A O 1
ATOM 641 N N . VAL A 1 86 ? -6.694 0.042 0.538 1.00 95.62 86 VAL A N 1
ATOM 642 C CA . VAL A 1 86 ? -5.578 -0.838 0.143 1.00 95.62 86 VAL A CA 1
ATOM 643 C C . VAL A 1 86 ? -6.030 -1.894 -0.876 1.00 95.62 86 VAL A C 1
ATOM 645 O O . VAL A 1 86 ? -5.313 -2.166 -1.839 1.00 95.62 86 VAL A O 1
ATOM 648 N N . GLN A 1 87 ? -7.227 -2.468 -0.720 1.00 94.44 87 GLN A N 1
ATOM 649 C CA . GLN A 1 87 ? -7.789 -3.431 -1.673 1.00 94.44 87 GLN A CA 1
ATOM 650 C C . GLN A 1 87 ? -8.075 -2.788 -3.035 1.00 94.44 87 GLN A C 1
ATOM 652 O O . GLN A 1 87 ? -7.795 -3.399 -4.068 1.00 94.44 87 GLN A O 1
ATOM 657 N N . MET A 1 88 ? -8.608 -1.562 -3.051 1.00 94.94 88 MET A N 1
ATOM 658 C CA . MET A 1 88 ? -8.824 -0.801 -4.285 1.00 94.94 88 MET A CA 1
ATOM 659 C C . MET A 1 88 ? -7.500 -0.529 -4.997 1.00 94.94 88 MET A C 1
ATOM 661 O O . MET A 1 88 ? -7.377 -0.814 -6.189 1.00 94.94 88 MET A O 1
ATOM 665 N N . ALA A 1 89 ? -6.490 -0.063 -4.260 1.00 96.88 89 ALA A N 1
ATOM 666 C CA . ALA A 1 89 ? -5.147 0.141 -4.787 1.00 96.88 89 ALA A CA 1
ATOM 667 C C . ALA A 1 89 ? -4.577 -1.150 -5.407 1.00 96.88 89 ALA A C 1
ATOM 669 O O . ALA A 1 89 ? -4.075 -1.137 -6.532 1.00 96.88 89 ALA A O 1
ATOM 670 N N . ALA A 1 90 ? -4.711 -2.285 -4.716 1.00 96.50 90 ALA A N 1
ATOM 671 C CA . ALA A 1 90 ? -4.234 -3.579 -5.201 1.00 96.50 90 ALA A CA 1
ATOM 672 C C . ALA A 1 90 ? -4.956 -4.054 -6.466 1.00 96.50 90 ALA A C 1
ATOM 674 O O . ALA A 1 90 ? -4.320 -4.567 -7.388 1.00 96.50 90 ALA A O 1
ATOM 675 N N . GLU A 1 91 ? -6.271 -3.854 -6.548 1.00 95.50 91 GLU A N 1
ATOM 676 C CA . GLU A 1 91 ? -7.041 -4.168 -7.751 1.00 95.50 91 GLU A CA 1
ATOM 677 C C . GLU A 1 91 ? -6.607 -3.304 -8.943 1.00 95.50 91 GLU A C 1
ATOM 679 O O . GLU A 1 91 ? -6.479 -3.810 -10.059 1.00 95.50 91 GLU A O 1
ATOM 684 N N . MET A 1 92 ? -6.319 -2.019 -8.725 1.00 96.56 92 MET A N 1
ATOM 685 C CA . MET A 1 92 ? -5.832 -1.129 -9.783 1.00 96.56 92 MET A CA 1
ATOM 686 C C . MET A 1 92 ? -4.456 -1.549 -10.312 1.00 96.56 92 MET A C 1
ATOM 688 O O . MET A 1 92 ? -4.266 -1.623 -11.529 1.00 96.56 92 MET A O 1
ATOM 692 N N . VAL A 1 93 ? -3.523 -1.884 -9.414 1.00 96.81 93 VAL A N 1
ATOM 693 C CA . VAL A 1 93 ? -2.196 -2.422 -9.767 1.00 96.81 93 VAL A CA 1
ATOM 694 C C . VAL A 1 93 ? -2.345 -3.710 -10.583 1.00 96.81 93 VAL A C 1
ATOM 696 O O . VAL A 1 93 ? -1.768 -3.831 -11.667 1.00 96.81 93 VAL A O 1
ATOM 699 N N . ARG A 1 94 ? -3.198 -4.636 -10.125 1.00 95.94 94 ARG A N 1
ATOM 700 C CA . ARG A 1 94 ? -3.459 -5.922 -10.788 1.00 95.94 94 ARG A CA 1
ATOM 701 C C . ARG A 1 94 ? -4.040 -5.753 -12.189 1.00 95.94 94 ARG A C 1
ATOM 703 O O . ARG A 1 94 ? -3.572 -6.402 -13.120 1.00 95.94 94 ARG A O 1
ATOM 710 N N . ARG A 1 95 ? -5.027 -4.868 -12.367 1.00 96.12 95 ARG A N 1
ATOM 711 C CA . ARG A 1 95 ? -5.649 -4.600 -13.679 1.00 96.12 95 ARG A CA 1
ATOM 712 C C . ARG A 1 95 ? -4.670 -4.046 -14.705 1.00 96.12 95 ARG A C 1
ATOM 714 O O . ARG A 1 95 ? -4.857 -4.280 -15.895 1.00 96.12 95 ARG A O 1
ATOM 721 N N . ARG A 1 96 ? -3.641 -3.324 -14.256 1.00 95.69 96 ARG A N 1
ATOM 722 C CA . ARG A 1 96 ? -2.569 -2.819 -15.123 1.00 95.69 96 ARG A CA 1
ATOM 723 C C . ARG A 1 96 ? -1.410 -3.805 -15.301 1.00 95.69 96 ARG A C 1
ATOM 725 O O . ARG A 1 96 ? -0.470 -3.480 -16.017 1.00 95.69 96 ARG A O 1
ATOM 732 N N . GLY A 1 97 ? -1.470 -4.990 -14.686 1.00 96.12 97 GLY A N 1
ATOM 733 C CA . GLY A 1 97 ? -0.403 -5.991 -14.761 1.00 96.12 97 GLY A CA 1
ATOM 734 C C . GLY A 1 97 ? 0.913 -5.518 -14.141 1.00 96.12 97 GLY A C 1
ATOM 735 O O . GLY A 1 97 ? 1.977 -5.949 -14.574 1.00 96.12 97 GLY A O 1
ATOM 736 N N . LEU A 1 98 ? 0.845 -4.601 -13.173 1.00 95.88 98 LEU A N 1
ATOM 737 C CA . LEU A 1 98 ? 2.018 -4.047 -12.505 1.00 95.88 98 LEU A CA 1
ATOM 738 C C . LEU A 1 98 ? 2.402 -4.897 -11.292 1.00 95.88 98 LEU A C 1
ATOM 740 O O . LEU A 1 98 ? 1.564 -5.577 -10.700 1.00 95.88 98 LEU A O 1
ATOM 744 N N . ALA A 1 99 ? 3.673 -4.819 -10.910 1.00 96.19 99 ALA A N 1
ATOM 745 C CA . ALA A 1 99 ? 4.225 -5.492 -9.742 1.00 96.19 99 ALA A CA 1
ATOM 746 C C . ALA A 1 99 ? 4.864 -4.479 -8.787 1.00 96.19 99 ALA A C 1
ATOM 748 O O . ALA A 1 99 ? 5.244 -3.375 -9.184 1.00 96.19 99 ALA A O 1
ATOM 749 N N . ILE A 1 100 ? 4.995 -4.864 -7.519 1.00 95.25 100 ILE A N 1
ATOM 750 C CA . ILE A 1 100 ? 5.790 -4.111 -6.544 1.00 95.25 100 ILE A CA 1
ATOM 751 C C . ILE A 1 100 ? 7.276 -4.414 -6.747 1.00 95.25 100 ILE A C 1
ATOM 753 O O . ILE A 1 100 ? 7.633 -5.499 -7.207 1.00 95.25 100 ILE A O 1
ATOM 757 N N . CYS A 1 101 ? 8.147 -3.473 -6.401 1.00 91.81 101 CYS A N 1
ATOM 758 C CA . CYS A 1 101 ? 9.594 -3.702 -6.455 1.00 91.81 101 CYS A CA 1
ATOM 759 C C . CYS A 1 101 ? 10.066 -4.698 -5.381 1.00 91.81 101 CYS A C 1
ATOM 761 O O . CYS A 1 101 ? 9.454 -4.803 -4.318 1.00 91.81 101 CYS A O 1
ATOM 763 N N . ASP A 1 102 ? 11.196 -5.368 -5.620 1.00 87.62 102 ASP A N 1
ATOM 764 C CA . ASP A 1 102 ? 11.932 -6.113 -4.589 1.00 87.62 102 ASP A CA 1
ATOM 765 C C . ASP A 1 102 ? 12.608 -5.153 -3.590 1.00 87.62 102 ASP A C 1
ATOM 767 O O . ASP A 1 102 ? 13.029 -4.045 -3.943 1.00 87.62 102 ASP A O 1
ATOM 771 N N . GLY A 1 103 ? 12.747 -5.584 -2.336 1.00 83.81 103 GLY A N 1
ATOM 772 C CA . GLY A 1 103 ? 13.330 -4.793 -1.250 1.00 83.81 103 GLY A CA 1
ATOM 773 C C . GLY A 1 103 ? 12.318 -3.886 -0.527 1.00 83.81 103 GLY A C 1
ATOM 774 O O . GLY A 1 103 ? 11.189 -4.313 -0.284 1.00 83.81 103 GLY A O 1
ATOM 775 N N . PRO A 1 104 ? 12.698 -2.655 -0.117 1.00 80.56 104 PRO A N 1
ATOM 776 C CA . PRO A 1 104 ? 11.815 -1.753 0.624 1.00 80.56 104 PRO A CA 1
ATOM 777 C C . PRO A 1 104 ? 10.761 -1.158 -0.316 1.00 80.56 104 PRO A C 1
ATOM 779 O O . PRO A 1 104 ? 10.871 -0.023 -0.780 1.00 80.56 104 PRO A O 1
ATOM 782 N N . ALA A 1 105 ? 9.736 -1.951 -0.614 1.00 82.88 105 ALA A N 1
ATOM 783 C CA . ALA A 1 105 ? 8.641 -1.586 -1.503 1.00 82.88 105 ALA A CA 1
ATOM 784 C C . ALA A 1 105 ? 7.717 -0.508 -0.914 1.00 82.88 105 ALA A C 1
ATOM 786 O O . ALA A 1 105 ? 6.798 -0.064 -1.592 1.00 82.88 105 ALA A O 1
ATOM 787 N N . VAL A 1 106 ? 7.925 -0.103 0.338 1.00 89.31 106 VAL A N 1
ATOM 788 C CA . VAL A 1 106 ? 7.011 0.764 1.080 1.00 89.31 106 VAL A CA 1
ATOM 789 C C . VAL A 1 106 ? 7.774 1.907 1.722 1.00 89.31 106 VAL A C 1
ATOM 791 O O . VAL A 1 106 ? 8.806 1.704 2.358 1.00 89.31 106 VAL A O 1
ATOM 794 N N . ASP A 1 107 ? 7.212 3.101 1.597 1.00 88.94 107 ASP A N 1
ATOM 795 C CA . ASP A 1 107 ? 7.589 4.286 2.351 1.00 88.94 107 ASP A CA 1
ATOM 796 C C . ASP A 1 107 ? 6.376 4.783 3.142 1.00 88.94 107 ASP A C 1
ATOM 798 O O . ASP A 1 107 ? 5.299 4.962 2.581 1.00 88.94 107 ASP A O 1
ATOM 802 N N . VAL A 1 108 ? 6.550 5.072 4.431 1.00 89.69 108 VAL A N 1
ATOM 803 C CA . VAL A 1 108 ? 5.498 5.677 5.262 1.00 89.69 108 VAL A CA 1
ATOM 804 C C . VAL A 1 108 ? 5.933 7.071 5.682 1.00 89.69 108 VAL A C 1
ATOM 806 O O . VAL A 1 108 ? 7.060 7.269 6.137 1.00 89.69 108 VAL A O 1
ATOM 809 N N . TRP A 1 109 ? 5.084 8.066 5.437 1.00 90.25 109 TRP A N 1
ATOM 810 C CA . TRP A 1 109 ? 5.302 9.447 5.865 1.00 90.25 109 TRP A CA 1
ATOM 811 C C . TRP A 1 109 ? 4.243 9.774 6.901 1.00 90.25 109 TRP A C 1
ATOM 813 O O . TRP A 1 109 ? 3.055 9.641 6.618 1.00 90.25 109 TRP A O 1
ATOM 823 N N . VAL A 1 110 ? 4.677 10.199 8.080 1.00 87.56 110 VAL A N 1
ATOM 824 C CA . VAL A 1 110 ? 3.783 10.695 9.122 1.00 87.56 110 VAL A CA 1
ATOM 825 C C . VAL A 1 110 ? 3.998 12.191 9.227 1.00 87.56 110 VAL A C 1
ATOM 827 O O . VAL A 1 110 ? 5.128 12.647 9.403 1.00 87.56 110 VAL A O 1
ATOM 830 N N . LEU A 1 111 ? 2.920 12.941 9.056 1.00 84.56 111 LEU A N 1
ATOM 831 C CA . LEU A 1 111 ? 2.871 14.355 9.355 1.00 84.56 111 LEU A CA 1
ATOM 832 C C . LEU A 1 111 ? 2.230 14.485 10.738 1.00 84.56 111 LEU A C 1
ATOM 834 O O . LEU A 1 111 ? 1.053 14.176 10.911 1.00 84.56 111 LEU A O 1
ATOM 838 N N . ASP A 1 112 ? 3.050 14.876 11.706 1.00 75.56 112 ASP A N 1
ATOM 839 C CA . ASP A 1 112 ? 2.641 15.235 13.059 1.00 75.56 112 ASP A CA 1
ATOM 840 C C . ASP A 1 112 ? 2.913 16.734 13.212 1.00 75.56 112 ASP A C 1
ATOM 842 O O . ASP A 1 112 ? 4.045 17.162 13.446 1.00 75.56 112 ASP A O 1
ATOM 846 N N . GLU A 1 113 ? 1.893 17.556 12.968 1.00 59.03 113 GLU A N 1
ATOM 847 C CA . GLU A 1 113 ? 2.000 19.010 13.113 1.00 59.03 113 GLU A CA 1
ATOM 848 C C . GLU A 1 113 ? 1.775 19.449 14.566 1.00 59.03 113 GLU A C 1
ATOM 850 O O . GLU A 1 113 ? 1.046 20.407 14.802 1.00 59.03 113 GLU A O 1
ATOM 855 N N . GLY A 1 114 ? 2.359 18.766 15.564 1.00 59.72 114 GLY A N 1
ATOM 856 C CA . GLY A 1 114 ? 2.403 19.221 16.970 1.00 59.72 114 GLY A CA 1
ATOM 857 C C . GLY A 1 114 ? 1.041 19.573 17.590 1.00 59.72 114 GLY A C 1
ATOM 858 O O . GLY A 1 114 ? 0.961 20.292 18.586 1.00 59.72 114 GLY A O 1
ATOM 859 N N . THR A 1 115 ? -0.023 19.104 16.956 1.00 58.28 115 THR A N 1
ATOM 860 C CA . THR A 1 115 ? -1.442 19.346 17.186 1.00 58.28 115 THR A CA 1
ATOM 861 C C . THR A 1 115 ? -2.125 18.013 16.901 1.00 58.28 115 THR A C 1
ATOM 863 O O . THR A 1 115 ? -1.524 17.153 16.264 1.00 58.28 115 THR A O 1
ATOM 866 N N . ASP A 1 116 ? -3.341 17.798 17.394 1.00 64.25 116 ASP A N 1
ATOM 867 C CA . ASP A 1 116 ? -4.056 16.507 17.385 1.00 64.25 116 ASP A CA 1
ATOM 868 C C . ASP A 1 116 ? -4.450 15.977 15.973 1.00 64.25 116 ASP A C 1
ATOM 870 O O . ASP A 1 116 ? -5.493 15.348 15.781 1.00 64.25 116 ASP A O 1
ATOM 874 N N . ASP A 1 117 ? -3.643 16.261 14.952 1.00 76.81 117 ASP A N 1
ATOM 875 C CA . ASP A 1 117 ? -3.844 16.008 13.537 1.00 76.81 117 ASP A CA 1
ATOM 876 C C . ASP A 1 117 ? -2.715 15.125 12.980 1.00 76.81 117 ASP A C 1
ATOM 878 O O . ASP A 1 117 ? -1.888 15.538 12.167 1.00 76.81 117 ASP A O 1
ATOM 882 N N . VAL A 1 118 ? -2.677 13.876 13.447 1.00 85.88 118 VAL A N 1
ATOM 883 C CA . VAL A 1 118 ? -1.770 12.861 12.904 1.00 85.88 118 VAL A CA 1
ATOM 884 C C . VAL A 1 118 ? -2.284 12.427 11.535 1.00 85.88 118 VAL A C 1
ATOM 886 O O . VAL A 1 118 ? -3.414 11.939 11.400 1.00 85.88 118 VAL A O 1
ATOM 889 N N . GLN A 1 119 ? -1.440 12.572 10.515 1.00 90.94 119 GLN A N 1
ATOM 890 C CA . GLN A 1 119 ? -1.713 12.083 9.167 1.00 90.94 119 GLN A CA 1
ATOM 891 C C . GLN A 1 119 ? -0.629 11.119 8.720 1.00 90.94 119 GLN A C 1
ATOM 893 O O . GLN A 1 119 ? 0.560 11.398 8.841 1.00 90.94 119 GLN A O 1
ATOM 898 N N . MET A 1 120 ? -1.039 10.001 8.134 1.00 92.44 120 MET A N 1
ATOM 899 C CA . MET A 1 120 ? -0.134 9.040 7.528 1.00 92.44 120 MET A CA 1
ATOM 900 C C . MET A 1 120 ? -0.376 8.952 6.026 1.00 92.44 120 MET A C 1
ATOM 902 O O . MET A 1 120 ? -1.506 8.781 5.566 1.00 92.44 120 MET A O 1
ATOM 906 N N . ARG A 1 121 ? 0.711 8.994 5.258 1.00 94.25 121 ARG A N 1
ATOM 907 C CA . ARG A 1 121 ? 0.750 8.605 3.851 1.00 94.25 121 ARG A CA 1
ATOM 908 C C . ARG A 1 121 ? 1.551 7.318 3.703 1.00 94.25 121 ARG A C 1
ATOM 910 O O . ARG A 1 121 ? 2.743 7.291 4.001 1.00 94.25 121 ARG A O 1
ATOM 917 N N . TYR A 1 122 ? 0.896 6.275 3.214 1.00 94.69 122 TYR A N 1
ATOM 918 C CA . TYR A 1 122 ? 1.499 5.000 2.856 1.00 94.69 122 TYR A CA 1
ATOM 919 C C . TYR A 1 122 ? 1.786 4.983 1.352 1.00 94.69 122 TYR A C 1
ATOM 921 O O . TYR A 1 122 ? 0.866 5.108 0.549 1.00 94.69 122 TYR A O 1
ATOM 929 N N . ILE A 1 123 ? 3.053 4.861 0.963 1.00 95.00 123 ILE A N 1
ATOM 930 C CA . ILE A 1 123 ? 3.514 4.961 -0.424 1.00 95.00 123 ILE A CA 1
ATOM 931 C C . ILE A 1 123 ? 4.054 3.603 -0.869 1.00 95.00 123 ILE A C 1
ATOM 933 O O . ILE A 1 123 ? 5.055 3.128 -0.332 1.00 95.00 123 ILE A O 1
ATOM 937 N N . LEU A 1 124 ? 3.426 3.002 -1.876 1.00 95.31 124 LEU A N 1
ATOM 938 C CA . LEU A 1 124 ? 3.840 1.732 -2.462 1.00 95.31 124 LEU A CA 1
ATOM 939 C C . LEU A 1 124 ? 4.689 1.950 -3.720 1.00 95.31 124 LEU A C 1
ATOM 941 O O . LEU A 1 124 ? 4.281 2.630 -4.661 1.00 95.31 124 LEU A O 1
ATOM 945 N N . ARG A 1 125 ? 5.864 1.328 -3.770 1.00 93.94 125 ARG A N 1
ATOM 946 C CA . ARG A 1 125 ? 6.787 1.404 -4.901 1.00 93.94 125 ARG A CA 1
ATOM 947 C C . ARG A 1 125 ? 6.483 0.331 -5.938 1.00 93.94 125 ARG A C 1
ATOM 949 O O . ARG A 1 125 ? 6.556 -0.867 -5.658 1.00 93.94 125 ARG A O 1
ATOM 956 N N . LEU A 1 126 ? 6.184 0.781 -7.148 1.00 95.19 126 LEU A N 1
ATOM 957 C CA . LEU A 1 126 ? 5.854 -0.056 -8.291 1.00 95.19 126 LEU A CA 1
ATOM 958 C C . LEU A 1 126 ? 7.046 -0.178 -9.238 1.00 95.19 126 LEU A C 1
ATOM 960 O O . LEU A 1 126 ? 7.796 0.778 -9.459 1.00 95.19 126 LEU A O 1
ATOM 964 N N . ASP A 1 127 ? 7.170 -1.356 -9.839 1.00 93.62 127 ASP A N 1
ATOM 965 C CA . ASP A 1 127 ? 8.049 -1.616 -10.975 1.00 93.62 127 ASP A CA 1
ATOM 966 C C . ASP A 1 127 ? 7.469 -0.964 -12.240 1.00 93.62 127 ASP A C 1
ATOM 968 O O . ASP A 1 127 ? 6.861 -1.609 -13.095 1.00 93.62 127 ASP A O 1
ATOM 972 N N . ALA A 1 128 ? 7.541 0.365 -12.276 1.00 93.19 128 ALA A N 1
ATOM 973 C CA . ALA A 1 128 ? 6.939 1.193 -13.304 1.00 93.19 128 ALA A CA 1
ATOM 974 C C . ALA A 1 128 ? 7.642 2.561 -13.411 1.00 93.19 128 ALA A C 1
ATOM 976 O O . ALA A 1 128 ? 8.269 3.026 -12.450 1.00 93.19 128 ALA A O 1
ATOM 977 N N . PRO A 1 129 ? 7.474 3.264 -14.546 1.00 91.75 129 PRO A N 1
ATOM 978 C CA . PRO A 1 129 ? 7.812 4.678 -14.661 1.00 91.75 129 PRO A CA 1
ATOM 979 C C . PRO A 1 129 ? 7.037 5.552 -13.667 1.00 91.75 129 PRO A C 1
ATOM 981 O O . PRO A 1 129 ? 5.867 5.295 -13.383 1.00 91.75 129 PRO A O 1
ATOM 984 N N . HIS A 1 130 ? 7.647 6.658 -13.229 1.00 89.75 130 HIS A N 1
ATOM 985 C CA . HIS A 1 130 ? 7.015 7.604 -12.300 1.00 89.75 130 HIS A CA 1
ATOM 986 C C . HIS A 1 130 ? 5.646 8.114 -12.781 1.00 89.75 130 HIS A C 1
ATOM 988 O O . HIS A 1 130 ? 4.711 8.188 -11.992 1.00 89.75 130 HIS A O 1
ATOM 994 N N . HIS A 1 131 ? 5.498 8.439 -14.071 1.00 91.12 131 HIS A N 1
ATOM 995 C CA . HIS A 1 131 ? 4.223 8.932 -14.609 1.00 91.12 131 HIS A CA 1
ATOM 996 C C . HIS A 1 131 ? 3.108 7.875 -14.551 1.00 91.12 131 HIS A C 1
ATOM 998 O O . HIS A 1 131 ? 1.972 8.214 -14.264 1.00 91.12 131 HIS A O 1
ATOM 1004 N N . VAL A 1 132 ? 3.431 6.588 -14.733 1.00 94.94 132 VAL A N 1
ATOM 1005 C CA . VAL A 1 132 ? 2.441 5.502 -14.629 1.00 94.94 132 VAL A CA 1
ATOM 1006 C C . VAL A 1 132 ? 1.945 5.347 -13.191 1.00 94.94 132 VAL A C 1
ATOM 1008 O O . VAL A 1 132 ? 0.760 5.105 -12.975 1.00 94.94 132 VAL A O 1
ATOM 1011 N N . ALA A 1 133 ? 2.840 5.485 -12.208 1.00 95.25 133 ALA A N 1
ATOM 1012 C CA . ALA A 1 133 ? 2.462 5.485 -10.797 1.00 95.25 133 ALA A CA 1
ATOM 1013 C C . ALA A 1 133 ? 1.622 6.723 -10.433 1.00 95.25 133 ALA A C 1
ATOM 1015 O O . ALA A 1 133 ? 0.621 6.583 -9.739 1.00 95.25 133 ALA A O 1
ATOM 1016 N N . ALA A 1 134 ? 1.970 7.901 -10.959 1.00 94.19 134 ALA A N 1
ATOM 1017 C CA . ALA A 1 134 ? 1.187 9.124 -10.768 1.00 94.19 134 ALA A CA 1
ATOM 1018 C C . ALA A 1 134 ? -0.234 9.005 -11.356 1.00 94.19 134 ALA A C 1
ATOM 1020 O O . ALA A 1 134 ? -1.202 9.328 -10.677 1.00 94.19 134 ALA A O 1
ATOM 1021 N N . ASP A 1 135 ? -0.383 8.435 -12.559 1.00 97.00 135 ASP A N 1
ATOM 1022 C CA . ASP A 1 135 ? -1.703 8.173 -13.155 1.00 97.00 135 ASP A CA 1
ATOM 1023 C C . ASP A 1 135 ? -2.563 7.240 -12.282 1.00 97.00 135 ASP A C 1
ATOM 1025 O O . ASP A 1 135 ? -3.794 7.327 -12.279 1.00 97.00 135 ASP A O 1
ATOM 1029 N N . LEU A 1 136 ? -1.932 6.293 -11.577 1.00 97.50 136 LEU A N 1
ATOM 1030 C CA . LEU A 1 136 ? -2.624 5.417 -10.634 1.00 97.50 136 LEU A CA 1
ATOM 1031 C C . LEU A 1 136 ? -3.036 6.153 -9.361 1.00 97.50 136 LEU A C 1
ATOM 1033 O O . LEU A 1 136 ? -4.125 5.880 -8.862 1.00 97.50 136 LEU A O 1
ATOM 1037 N N . ASP A 1 137 ? -2.210 7.071 -8.863 1.00 96.50 137 ASP A N 1
ATOM 1038 C CA . ASP A 1 137 ? -2.545 7.919 -7.716 1.00 96.50 137 ASP A CA 1
ATOM 1039 C C . ASP A 1 137 ? -3.742 8.815 -8.005 1.00 96.50 137 ASP A C 1
ATOM 1041 O O . ASP A 1 137 ? -4.683 8.863 -7.208 1.00 96.50 137 ASP A O 1
ATOM 1045 N N . ASP A 1 138 ? -3.749 9.465 -9.167 1.00 96.88 138 ASP A N 1
ATOM 1046 C CA . ASP A 1 138 ? -4.860 10.310 -9.601 1.00 96.88 138 ASP A CA 1
ATOM 1047 C C . ASP A 1 138 ? -6.144 9.488 -9.736 1.00 96.88 138 ASP A C 1
ATOM 1049 O O . ASP A 1 138 ? -7.202 9.870 -9.230 1.00 96.88 138 ASP A O 1
ATOM 1053 N N . ALA A 1 139 ? -6.052 8.311 -10.361 1.00 97.50 139 ALA A N 1
ATOM 1054 C CA . ALA A 1 139 ? -7.197 7.429 -10.523 1.00 97.50 139 ALA A CA 1
ATOM 1055 C C . ALA A 1 139 ? -7.698 6.859 -9.182 1.00 97.50 139 ALA A C 1
ATOM 1057 O O . ALA A 1 139 ? -8.909 6.752 -8.990 1.00 97.50 139 ALA A O 1
ATOM 1058 N N . LEU A 1 140 ? -6.807 6.512 -8.246 1.00 96.56 140 LEU A N 1
ATOM 1059 C CA . LEU A 1 140 ? -7.188 6.026 -6.918 1.00 96.56 140 LEU A CA 1
ATOM 1060 C C . LEU A 1 140 ? -7.873 7.142 -6.131 1.00 96.56 140 LEU A C 1
ATOM 1062 O O . LEU A 1 140 ? -8.948 6.928 -5.580 1.00 96.56 140 LEU A O 1
ATOM 1066 N N . THR A 1 141 ? -7.287 8.339 -6.135 1.00 95.56 141 THR A N 1
ATOM 1067 C CA . THR A 1 141 ? -7.850 9.526 -5.483 1.00 95.56 141 THR A CA 1
ATOM 1068 C C . THR A 1 141 ? -9.238 9.840 -6.030 1.00 95.56 141 THR A C 1
ATOM 1070 O O . THR A 1 141 ? -10.172 10.022 -5.252 1.00 95.56 141 THR A O 1
ATOM 1073 N N . TRP A 1 142 ? -9.403 9.825 -7.357 1.00 95.88 142 TRP A N 1
ATOM 1074 C CA . TRP A 1 142 ? -10.704 9.993 -8.004 1.00 95.88 142 TRP A CA 1
ATOM 1075 C C . TRP A 1 142 ? -11.728 8.971 -7.495 1.00 95.88 142 TRP A C 1
ATOM 1077 O O . TRP A 1 142 ? -12.802 9.352 -7.035 1.00 95.88 142 TRP A O 1
ATOM 1087 N N . TRP A 1 143 ? -11.385 7.678 -7.500 1.00 95.00 143 TRP A N 1
ATOM 1088 C CA . TRP A 1 143 ? -12.282 6.623 -7.021 1.00 95.00 143 TRP A CA 1
ATOM 1089 C C . TRP A 1 143 ? -12.633 6.750 -5.534 1.00 95.00 143 TRP A C 1
ATOM 1091 O O . TRP A 1 143 ? -13.782 6.526 -5.159 1.00 95.00 143 TRP A O 1
ATOM 1101 N N . LEU A 1 144 ? -11.676 7.119 -4.682 1.00 94.25 144 LEU A N 1
ATOM 1102 C CA . LEU A 1 144 ? -11.932 7.340 -3.257 1.00 94.25 144 LEU A CA 1
ATOM 1103 C C . LEU A 1 144 ? -12.856 8.542 -3.024 1.00 94.25 144 LEU A C 1
ATOM 1105 O O . LEU A 1 144 ? -13.668 8.509 -2.101 1.00 94.25 144 LEU A O 1
ATOM 1109 N N . CYS A 1 145 ? -12.757 9.588 -3.846 1.00 93.62 145 CYS A N 1
ATOM 1110 C CA . CYS A 1 145 ? -13.680 10.722 -3.813 1.00 93.62 145 CYS A CA 1
ATOM 1111 C C . CYS A 1 145 ? -15.092 10.319 -4.251 1.00 93.62 145 CYS A C 1
ATOM 1113 O O . CYS A 1 145 ? -16.043 10.609 -3.531 1.00 93.62 145 CYS A O 1
ATOM 1115 N N . GLU A 1 146 ? -15.227 9.604 -5.372 1.00 93.88 146 GLU A N 1
ATOM 1116 C CA . GLU A 1 146 ? -16.521 9.121 -5.884 1.00 93.88 146 GLU A CA 1
ATOM 1117 C C . GLU A 1 146 ? -17.261 8.224 -4.877 1.00 93.88 146 GLU A C 1
ATOM 1119 O O . GLU A 1 146 ? -18.488 8.220 -4.824 1.00 93.88 146 GLU A O 1
ATOM 1124 N N . LEU A 1 147 ? -16.523 7.479 -4.050 1.00 90.62 147 LEU A N 1
ATOM 1125 C CA . LEU A 1 147 ? -17.077 6.608 -3.009 1.00 90.62 147 LEU A CA 1
ATOM 1126 C C . LEU A 1 147 ? -17.205 7.285 -1.631 1.00 90.62 147 LEU A C 1
ATOM 1128 O O . LEU A 1 147 ? -17.527 6.611 -0.654 1.00 90.62 147 LEU A O 1
ATOM 1132 N N . GLU A 1 148 ? -16.924 8.589 -1.523 1.00 90.56 148 GLU A N 1
ATOM 1133 C CA . GLU A 1 148 ? -16.903 9.349 -0.257 1.00 90.56 148 GLU A CA 1
ATOM 1134 C C . GLU A 1 148 ? -15.969 8.749 0.822 1.00 90.56 148 GLU A C 1
ATOM 1136 O O . GLU A 1 148 ? -16.150 8.920 2.038 1.00 90.56 148 GLU A O 1
ATOM 1141 N N . MET A 1 149 ? -14.935 8.039 0.371 1.00 89.31 149 MET A N 1
ATOM 1142 C CA . MET A 1 149 ? -13.919 7.380 1.193 1.00 89.31 149 MET A CA 1
ATOM 1143 C C . MET A 1 149 ? -12.674 8.243 1.415 1.00 89.31 149 MET A C 1
ATOM 1145 O O . MET A 1 149 ? -11.835 7.903 2.249 1.00 89.31 149 MET A O 1
ATOM 1149 N N . CYS A 1 150 ? -12.546 9.368 0.708 1.00 87.88 150 CYS A N 1
ATOM 1150 C CA . CYS A 1 150 ? -11.459 10.316 0.919 1.00 87.88 150 CYS A CA 1
ATOM 1151 C C . CYS A 1 150 ? -11.585 10.964 2.311 1.00 87.88 150 CYS A C 1
ATOM 1153 O O . CYS A 1 150 ? -12.431 11.831 2.541 1.00 87.88 150 CYS A O 1
ATOM 1155 N N . ARG A 1 151 ? -10.759 10.515 3.266 1.00 84.75 151 ARG A N 1
ATOM 1156 C CA . ARG A 1 151 ? -10.751 10.996 4.655 1.00 84.75 151 ARG A CA 1
ATOM 1157 C C . ARG A 1 151 ? -9.352 11.488 5.041 1.00 84.75 151 ARG A C 1
ATOM 1159 O O . ARG A 1 151 ? -8.382 10.767 4.814 1.00 84.75 151 ARG A O 1
ATOM 1166 N N . PRO A 1 152 ? -9.226 12.680 5.650 1.00 84.31 152 PRO A N 1
ATOM 1167 C CA . PRO A 1 152 ? -7.945 13.149 6.169 1.00 84.31 152 PRO A CA 1
ATOM 1168 C C . PRO A 1 152 ? -7.479 12.237 7.310 1.00 84.31 152 PRO A C 1
ATOM 1170 O O . PRO A 1 152 ? -8.283 11.869 8.162 1.00 84.31 152 PRO A O 1
ATOM 1173 N N . GLY A 1 153 ? -6.193 11.877 7.329 1.00 89.81 153 GLY A N 1
ATOM 1174 C CA . GLY A 1 153 ? -5.588 11.004 8.346 1.00 89.81 153 GLY A CA 1
ATOM 1175 C C . GLY A 1 153 ? -4.903 9.763 7.772 1.00 89.81 153 GLY A C 1
ATOM 1176 O O . GLY A 1 153 ? -3.825 9.407 8.232 1.00 89.81 153 GLY A O 1
ATOM 1177 N N . PHE A 1 154 ? -5.463 9.148 6.726 1.00 93.62 154 PHE A N 1
ATOM 1178 C CA . PHE A 1 154 ? -4.846 8.018 6.021 1.00 93.62 154 PHE A CA 1
ATOM 1179 C C . PHE A 1 154 ? -4.896 8.243 4.511 1.00 93.62 154 PHE A C 1
ATOM 1181 O O . PHE A 1 154 ? -5.970 8.320 3.922 1.00 93.62 154 PHE A O 1
ATOM 1188 N N . THR A 1 155 ? -3.730 8.325 3.876 1.00 94.62 155 THR A N 1
ATOM 1189 C CA . THR A 1 155 ? -3.588 8.419 2.419 1.00 94.62 155 THR A CA 1
ATOM 1190 C C . THR A 1 155 ? -2.782 7.237 1.906 1.00 94.62 155 THR A C 1
ATOM 1192 O O . THR A 1 155 ? -1.770 6.872 2.500 1.00 94.62 155 THR A O 1
ATOM 1195 N N . PHE A 1 156 ? -3.202 6.674 0.779 1.00 96.44 156 PHE A N 1
ATOM 1196 C CA . PHE A 1 156 ? -2.437 5.680 0.037 1.00 96.44 156 PHE A CA 1
ATOM 1197 C C . PHE A 1 156 ? -1.914 6.323 -1.248 1.00 96.44 156 PHE A C 1
ATOM 1199 O O . PHE A 1 156 ? -2.645 7.079 -1.888 1.00 96.44 156 PHE A O 1
ATOM 1206 N N . SER A 1 157 ? -0.665 6.048 -1.609 1.00 96.50 157 SER A N 1
ATOM 1207 C CA . SER A 1 157 ? -0.048 6.569 -2.827 1.00 96.50 157 SER A CA 1
ATOM 1208 C C . SER A 1 157 ? 0.875 5.541 -3.485 1.00 96.50 157 SER A C 1
ATOM 1210 O O . SER A 1 157 ? 1.286 4.563 -2.858 1.00 96.50 157 SER A O 1
ATOM 1212 N N . PHE A 1 158 ? 1.251 5.785 -4.731 1.00 96.25 158 PHE A N 1
ATOM 1213 C CA . PHE A 1 158 ? 2.157 4.984 -5.533 1.00 96.25 158 PHE A CA 1
ATOM 1214 C C . PHE A 1 158 ? 3.409 5.790 -5.881 1.00 96.25 158 PHE A C 1
ATOM 1216 O O . PHE A 1 158 ? 3.410 7.012 -5.986 1.00 96.25 158 PHE A O 1
ATOM 1223 N N . SER A 1 159 ? 4.521 5.097 -6.094 1.00 93.50 159 SER A N 1
ATOM 1224 C CA . SER A 1 159 ? 5.741 5.706 -6.616 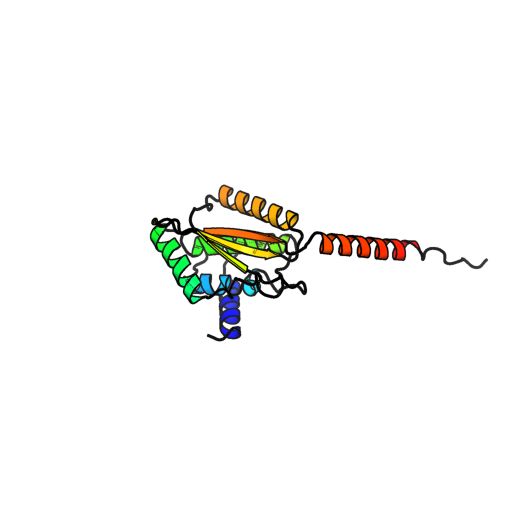1.00 93.50 159 SER A CA 1
ATOM 1225 C C . SER A 1 159 ? 6.392 4.767 -7.620 1.00 93.50 159 SER A C 1
ATOM 1227 O O . SER A 1 159 ? 6.532 3.576 -7.358 1.00 93.50 159 SER A O 1
ATOM 1229 N N . GLY A 1 160 ? 6.769 5.283 -8.787 1.00 91.25 160 GLY A N 1
ATOM 1230 C CA . GLY A 1 160 ? 7.505 4.506 -9.781 1.00 91.25 160 GLY A CA 1
ATOM 1231 C C . GLY A 1 160 ? 8.985 4.426 -9.418 1.00 91.25 160 GLY A C 1
ATOM 1232 O O . GLY A 1 160 ? 9.577 5.431 -9.026 1.00 91.25 160 GLY A O 1
ATOM 1233 N N . ALA A 1 161 ? 9.586 3.247 -9.555 1.00 85.12 161 ALA A N 1
ATOM 1234 C CA . ALA A 1 161 ? 11.000 3.042 -9.246 1.00 85.12 161 ALA A CA 1
ATOM 1235 C C . ALA A 1 161 ? 11.954 3.356 -10.409 1.00 85.12 161 ALA A C 1
ATOM 1237 O O . ALA A 1 161 ? 13.159 3.458 -10.181 1.00 85.12 161 ALA A O 1
ATOM 1238 N N . TRP A 1 162 ? 11.455 3.492 -11.643 1.00 81.25 162 TRP A N 1
ATOM 1239 C CA . TRP A 1 162 ? 12.327 3.663 -12.807 1.00 81.25 162 TRP A CA 1
ATOM 1240 C C . TRP A 1 162 ? 12.865 5.084 -12.904 1.00 81.25 162 TRP A C 1
ATOM 1242 O O . TRP A 1 162 ? 12.110 6.060 -12.934 1.00 81.25 162 TRP A O 1
ATOM 1252 N N . THR A 1 163 ? 14.182 5.178 -13.017 1.00 74.75 163 THR A N 1
ATOM 1253 C CA . THR A 1 163 ? 14.885 6.420 -13.325 1.00 74.75 163 THR A CA 1
ATOM 1254 C C . THR A 1 163 ? 14.800 6.743 -14.820 1.00 74.75 163 THR A C 1
ATOM 1256 O O . THR A 1 163 ? 14.441 5.901 -15.648 1.00 74.75 163 THR A O 1
ATOM 1259 N N . GLU A 1 164 ? 15.174 7.968 -15.201 1.00 71.44 164 GLU A N 1
ATOM 1260 C CA . GLU A 1 164 ? 15.327 8.330 -16.620 1.00 71.44 164 GLU A CA 1
ATOM 1261 C C . GLU A 1 164 ? 16.342 7.431 -17.344 1.00 71.44 164 GLU A C 1
ATOM 1263 O O . GLU A 1 164 ? 16.166 7.111 -18.519 1.00 71.44 164 GLU A O 1
ATOM 1268 N N . GLU A 1 165 ? 17.372 6.972 -16.633 1.00 70.50 165 GLU A N 1
ATOM 1269 C CA . GLU A 1 165 ? 18.383 6.052 -17.154 1.00 70.50 165 GLU A CA 1
ATOM 1270 C C . GLU A 1 165 ? 17.801 4.656 -17.430 1.00 70.50 165 GLU A C 1
ATOM 1272 O O . GLU A 1 165 ? 18.109 4.055 -18.459 1.00 70.50 165 GLU A O 1
ATOM 1277 N N . ASP A 1 166 ? 16.913 4.154 -16.569 1.00 72.06 166 ASP A N 1
ATOM 1278 C CA . ASP A 1 166 ? 16.232 2.870 -16.790 1.00 72.06 166 ASP A CA 1
ATOM 1279 C C . ASP A 1 166 ? 15.325 2.935 -18.023 1.00 72.06 166 ASP A C 1
ATOM 1281 O O . ASP A 1 166 ? 15.320 2.026 -18.857 1.00 72.06 166 ASP A O 1
ATOM 1285 N N . LEU A 1 167 ? 14.622 4.060 -18.191 1.00 71.88 167 LEU A N 1
ATOM 1286 C CA . LEU A 1 167 ? 13.819 4.338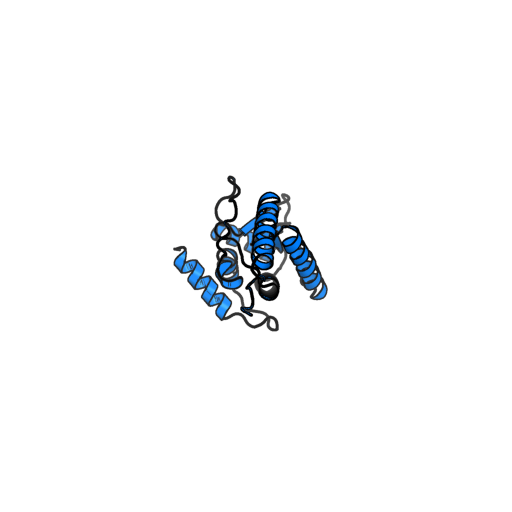 -19.382 1.00 71.88 167 LEU A CA 1
ATOM 1287 C C . LEU A 1 167 ? 14.680 4.413 -20.648 1.00 71.88 167 LEU A C 1
ATOM 1289 O O . LEU A 1 167 ? 14.273 3.900 -21.692 1.00 71.88 167 LEU A O 1
ATOM 1293 N N . ARG A 1 168 ? 15.867 5.026 -20.567 1.00 74.88 168 ARG A N 1
ATOM 1294 C CA . ARG A 1 168 ? 16.820 5.099 -21.682 1.00 74.88 168 ARG A CA 1
ATOM 1295 C C . ARG A 1 168 ? 17.290 3.705 -22.100 1.00 74.88 168 ARG A C 1
ATOM 1297 O O . ARG A 1 168 ? 17.171 3.361 -23.271 1.00 74.88 168 ARG A O 1
ATOM 1304 N N . ARG A 1 169 ? 17.713 2.872 -21.146 1.00 75.88 169 ARG A N 1
ATOM 1305 C CA . ARG A 1 169 ? 18.161 1.489 -21.406 1.00 75.88 169 ARG A CA 1
ATOM 1306 C C . ARG A 1 169 ? 17.065 0.608 -21.997 1.00 75.88 169 ARG A C 1
ATOM 1308 O O . ARG A 1 169 ? 17.339 -0.237 -22.845 1.00 75.88 169 ARG A O 1
ATOM 1315 N N . LEU A 1 170 ? 15.820 0.789 -21.559 1.00 75.88 170 LEU A N 1
ATOM 1316 C CA . LEU A 1 170 ? 14.667 0.085 -22.126 1.00 75.88 170 LEU A CA 1
ATOM 1317 C C . LEU A 1 170 ? 14.415 0.471 -23.585 1.00 75.88 170 LEU A C 1
ATOM 1319 O O . LEU A 1 170 ? 14.131 -0.409 -24.396 1.00 75.88 170 LEU A O 1
ATOM 1323 N N . ARG A 1 171 ? 14.545 1.759 -23.925 1.00 80.06 171 ARG A N 1
ATOM 1324 C CA . ARG A 1 171 ? 14.437 2.232 -25.314 1.00 80.06 171 ARG A CA 1
ATOM 1325 C C . ARG A 1 171 ? 15.549 1.658 -26.185 1.00 80.06 171 ARG A C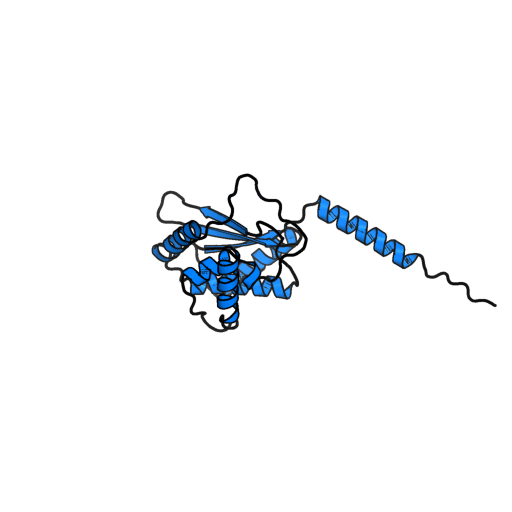 1
ATOM 1327 O O . ARG A 1 171 ? 15.238 1.086 -27.221 1.00 80.06 171 ARG A O 1
ATOM 1334 N N . GLU A 1 172 ? 16.797 1.717 -25.723 1.00 82.38 172 GLU A N 1
ATOM 1335 C CA . GLU A 1 172 ? 17.955 1.140 -26.425 1.00 82.38 172 GLU A CA 1
ATOM 1336 C C . GLU A 1 172 ? 17.746 -0.363 -26.699 1.00 82.38 172 GLU A C 1
ATOM 1338 O O . GLU A 1 172 ? 17.858 -0.812 -27.837 1.00 82.38 172 GLU A O 1
ATOM 1343 N N . ARG A 1 173 ? 17.299 -1.137 -25.698 1.00 80.06 173 ARG A N 1
ATOM 1344 C CA . ARG A 1 173 ? 16.959 -2.563 -25.876 1.00 80.06 173 ARG A CA 1
ATOM 1345 C C . ARG A 1 173 ? 15.805 -2.810 -26.847 1.00 80.06 173 ARG A C 1
ATOM 1347 O O . ARG A 1 173 ? 15.832 -3.782 -27.600 1.00 80.06 173 ARG A O 1
ATOM 1354 N N . ALA A 1 174 ? 14.761 -1.986 -26.802 1.00 79.38 174 ALA A N 1
ATOM 1355 C CA . ALA A 1 174 ? 13.625 -2.119 -27.710 1.00 79.38 174 ALA A CA 1
ATOM 1356 C C . ALA A 1 174 ? 14.032 -1.821 -29.163 1.00 79.38 174 ALA A C 1
ATOM 1358 O O . ALA A 1 174 ? 13.564 -2.496 -30.081 1.00 79.38 174 ALA A O 1
ATOM 1359 N N . GLU A 1 175 ? 14.933 -0.859 -29.370 1.00 82.50 175 GLU A N 1
ATOM 1360 C CA . GLU A 1 175 ? 15.519 -0.549 -30.674 1.00 82.50 175 GLU A CA 1
ATOM 1361 C C . GLU A 1 175 ? 16.387 -1.704 -31.193 1.00 82.50 175 GLU A C 1
ATOM 1363 O O . GLU A 1 175 ? 16.227 -2.104 -32.346 1.00 82.50 175 GLU A O 1
ATOM 1368 N N . GLU A 1 176 ? 17.224 -2.312 -30.347 1.00 78.69 176 GLU A N 1
ATOM 1369 C CA . GLU A 1 176 ? 18.027 -3.496 -30.696 1.00 78.69 176 GLU A CA 1
ATOM 1370 C C . GLU A 1 176 ? 17.148 -4.690 -31.115 1.00 78.69 176 GLU A C 1
ATOM 1372 O O . GLU A 1 176 ? 17.364 -5.311 -32.161 1.00 78.69 176 GLU A O 1
ATOM 1377 N N . LEU A 1 177 ? 16.094 -4.988 -30.349 1.00 76.75 177 LEU A N 1
ATOM 1378 C CA . LEU A 1 177 ? 15.152 -6.069 -30.669 1.00 76.75 177 LEU A CA 1
ATOM 1379 C C . LEU A 1 177 ? 14.333 -5.765 -31.938 1.00 76.75 177 LEU A C 1
ATOM 1381 O O . LEU A 1 177 ? 14.103 -6.650 -32.767 1.00 76.75 177 LEU A O 1
ATOM 1385 N N . GLY A 1 178 ? 13.940 -4.505 -32.143 1.00 72.31 178 GLY A N 1
ATOM 1386 C CA . GLY A 1 178 ? 13.254 -4.061 -33.358 1.00 72.31 178 GLY A CA 1
ATOM 1387 C C . GLY A 1 178 ? 14.129 -4.133 -34.615 1.00 72.31 178 GLY A C 1
ATOM 1388 O O . GLY A 1 178 ? 13.626 -4.460 -35.692 1.00 72.31 178 GLY A O 1
ATOM 1389 N N . GLN A 1 179 ? 15.438 -3.895 -34.491 1.00 60.06 179 GLN A N 1
ATOM 1390 C CA . GLN A 1 179 ? 16.404 -4.052 -35.584 1.00 60.06 179 GLN A CA 1
ATOM 1391 C C . GLN A 1 179 ? 16.672 -5.526 -35.913 1.00 60.06 179 GLN A C 1
ATOM 1393 O O . GLN A 1 179 ? 16.749 -5.883 -37.088 1.00 60.06 179 GLN A O 1
ATOM 1398 N N . THR A 1 180 ? 16.712 -6.398 -34.901 1.00 58.97 180 THR A N 1
ATOM 1399 C CA . THR A 1 180 ? 16.931 -7.844 -35.089 1.00 58.97 180 THR A CA 1
ATOM 1400 C C . THR A 1 180 ? 15.774 -8.499 -35.856 1.00 58.97 180 THR A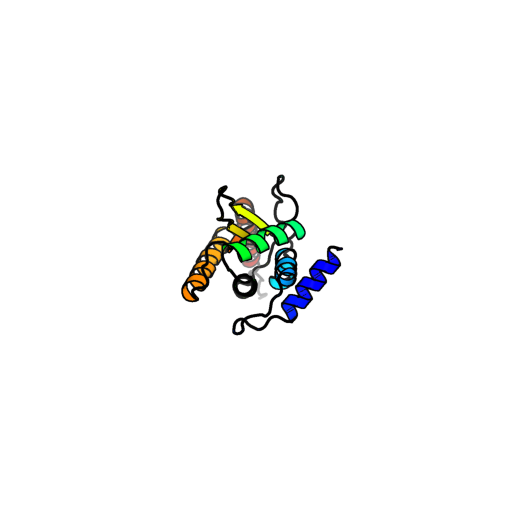 C 1
ATOM 1402 O O . THR A 1 180 ? 15.984 -9.356 -36.707 1.00 58.97 180 THR A O 1
ATOM 1405 N N . THR A 1 181 ? 14.540 -8.031 -35.647 1.00 59.09 181 THR A N 1
ATOM 1406 C CA . THR A 1 181 ? 13.349 -8.588 -36.319 1.00 59.09 181 THR A CA 1
ATOM 1407 C C . THR A 1 181 ? 13.225 -8.160 -37.793 1.00 59.09 181 THR A C 1
ATOM 1409 O O . THR A 1 181 ? 12.476 -8.763 -38.558 1.00 59.09 181 THR A O 1
ATOM 1412 N N . ARG A 1 182 ? 13.957 -7.122 -38.226 1.00 57.19 182 ARG A N 1
ATOM 1413 C CA . ARG A 1 182 ? 13.901 -6.583 -39.599 1.00 57.19 182 ARG A CA 1
ATOM 1414 C C . ARG A 1 182 ? 15.003 -7.133 -40.519 1.00 57.19 182 ARG A C 1
ATOM 1416 O O . ARG A 1 182 ? 14.964 -6.853 -41.714 1.00 57.19 182 ARG A O 1
ATOM 1423 N N . GLY A 1 183 ? 15.962 -7.892 -39.977 1.00 55.16 183 GLY A N 1
ATOM 1424 C CA . GLY A 1 183 ? 17.145 -8.390 -40.692 1.00 55.16 183 GLY A CA 1
ATOM 1425 C C . GLY A 1 183 ? 17.002 -9.747 -41.395 1.00 55.16 183 GLY A C 1
ATOM 1426 O O . GLY A 1 183 ? 17.763 -10.008 -42.318 1.00 55.16 183 GLY A O 1
ATOM 1427 N N . ASP A 1 184 ? 16.017 -10.579 -41.035 1.00 52.81 184 ASP A N 1
ATOM 1428 C CA . ASP A 1 184 ? 15.991 -12.000 -41.446 1.00 52.81 184 ASP A CA 1
ATOM 1429 C C . ASP A 1 184 ? 14.994 -12.352 -42.569 1.00 52.81 184 ASP A C 1
ATOM 1431 O O . ASP A 1 184 ? 14.737 -13.523 -42.842 1.00 52.81 184 ASP A O 1
ATOM 1435 N N . THR A 1 185 ? 14.436 -11.371 -43.287 1.00 55.38 185 THR A N 1
ATOM 1436 C CA . THR A 1 185 ? 13.568 -11.644 -44.458 1.00 55.38 185 THR A CA 1
ATOM 1437 C C . THR A 1 185 ? 14.330 -11.524 -45.780 1.00 55.38 185 THR A C 1
ATOM 1439 O O . THR A 1 185 ? 13.947 -10.763 -46.663 1.00 55.38 185 THR A O 1
ATOM 1442 N N . HIS A 1 186 ? 15.427 -12.265 -45.928 1.00 53.16 186 HIS A N 1
ATOM 1443 C CA . HIS A 1 186 ? 16.058 -12.494 -47.232 1.00 53.16 186 HIS A CA 1
ATOM 1444 C C . HIS A 1 186 ? 16.556 -13.944 -47.320 1.00 53.16 186 HIS A C 1
ATOM 1446 O O . HIS A 1 186 ? 17.747 -14.222 -47.389 1.00 53.16 186 HIS A O 1
ATOM 1452 N N . ALA A 1 187 ? 15.619 -14.893 -47.262 1.00 51.41 187 ALA A N 1
ATOM 1453 C CA . ALA A 1 187 ? 15.889 -16.272 -47.647 1.00 51.41 187 ALA A CA 1
ATOM 1454 C C . ALA A 1 187 ? 15.620 -16.409 -49.150 1.00 51.41 187 ALA A C 1
ATOM 1456 O O . ALA A 1 187 ? 14.473 -16.340 -49.597 1.00 51.41 187 ALA A O 1
ATOM 1457 N N . ASP A 1 188 ? 16.705 -16.546 -49.907 1.00 55.47 188 ASP A N 1
ATOM 1458 C CA . ASP A 1 188 ? 16.724 -16.844 -51.334 1.00 55.47 188 ASP A CA 1
ATOM 1459 C C . ASP A 1 188 ? 15.835 -18.051 -51.669 1.00 55.47 188 ASP A C 1
ATOM 1461 O O . ASP A 1 188 ? 15.989 -19.143 -51.116 1.00 55.47 188 ASP A O 1
ATOM 1465 N N . LEU A 1 189 ? 14.912 -17.854 -52.611 1.00 50.34 189 LEU A N 1
ATOM 1466 C CA . LEU A 1 189 ? 14.203 -18.939 -53.282 1.00 50.34 189 LEU A CA 1
ATOM 1467 C C . LEU A 1 189 ? 15.135 -19.529 -54.354 1.00 50.34 189 LEU A C 1
ATOM 1469 O O . LEU A 1 189 ? 15.537 -18.794 -55.260 1.00 50.34 189 LEU A O 1
ATOM 1473 N N . PRO A 1 190 ? 15.483 -20.827 -54.293 1.00 63.62 190 PRO A N 1
ATOM 1474 C CA . PRO A 1 190 ? 16.238 -21.461 -55.361 1.00 63.62 190 PRO A CA 1
ATOM 1475 C C . PRO A 1 190 ? 15.359 -21.581 -56.612 1.00 63.62 190 PRO A C 1
ATOM 1477 O O . PRO A 1 190 ? 14.181 -21.936 -56.525 1.00 63.62 190 PRO A O 1
ATOM 1480 N N . SER A 1 191 ? 15.955 -21.228 -57.752 1.00 71.25 191 SER A N 1
ATOM 1481 C CA . SER A 1 191 ? 15.361 -21.280 -59.095 1.00 71.25 191 SER A CA 1
ATOM 1482 C C . SER A 1 191 ? 15.142 -22.702 -59.602 1.00 71.25 191 SER A C 1
ATOM 1484 O O . SER A 1 191 ? 15.958 -23.583 -59.247 1.00 71.25 191 SER A O 1
#

Foldseek 3Di:
DDPVVLLVLQLVLQVQADPLPDQGPADLLNLLSCLLNVCSLQNDADAAAFDDPPPDDRDDSVVVSVLVVLLCVLFVQDSSLLVSLSNLLSVLCVVVVKHAHPDRQWDKDWDDPVDSQTAIEIEGEIQDDQVVQVVSQVVSCVVCVVVVSDGGRYHYGYGYRDDPVNVVVVVVVVVVVVVVVPPPPDDDDDD

Secondary structure (DSSP, 8-state):
--HHHHHHHHHHHHHTPPPTTS-----HHHHHHHHH-THHHH-S--SPBP---TT-----HHHHHHHHHHHHHHH---HHHHHHHHHHHHHHHHHTT--BPBS--EEEEEEE-SSS-EEEEEEEEEEEEHHHHHHHHHHHHHHHHHTT---TTEEEEEEEEE-HHHHHHHHHHHHHHHHHTTS----PPP-

pLDDT: mean 84.29, std 12.67, range [50.34, 97.5]